Protein AF-A0A9X9PR03-F1 (afdb_monomer)

Mean predicted aligned error: 13.41 Å

pLDDT: mean 72.81, std 18.74, range [38.72, 96.25]

Structure (mmCIF, N/CA/C/O backbone):
data_AF-A0A9X9PR03-F1
#
_entry.id   AF-A0A9X9PR03-F1
#
loop_
_atom_site.group_PDB
_atom_site.id
_atom_site.type_symbol
_atom_site.label_atom_id
_atom_site.label_alt_id
_atom_site.label_comp_id
_atom_site.label_asym_id
_atom_site.label_entity_id
_atom_site.label_seq_id
_atom_site.pdbx_PDB_ins_code
_atom_site.Cartn_x
_atom_site.Cartn_y
_atom_site.Cartn_z
_atom_site.occupancy
_atom_site.B_iso_or_equiv
_atom_site.auth_seq_id
_atom_site.auth_comp_id
_atom_site.auth_asym_id
_atom_site.auth_atom_id
_atom_site.pdbx_PDB_model_num
ATOM 1 N N . MET A 1 1 ? -14.597 -17.405 -9.854 1.00 38.72 1 MET A N 1
ATOM 2 C CA . MET A 1 1 ? -13.762 -17.694 -8.667 1.00 38.72 1 MET A CA 1
ATOM 3 C C . MET A 1 1 ? -14.592 -18.514 -7.692 1.00 38.72 1 MET A C 1
ATOM 5 O O . MET A 1 1 ? -15.800 -18.302 -7.695 1.00 38.72 1 MET A O 1
ATOM 9 N N . PRO A 1 2 ? -14.005 -19.450 -6.928 1.00 41.53 2 PRO A N 1
ATOM 10 C CA . PRO A 1 2 ? -14.737 -20.191 -5.901 1.00 41.53 2 PRO A CA 1
ATOM 11 C C . PRO A 1 2 ? -15.288 -19.222 -4.849 1.00 41.53 2 PRO A C 1
ATOM 13 O O . PRO A 1 2 ? -14.582 -18.306 -4.432 1.00 41.53 2 PRO A O 1
ATOM 16 N N . THR A 1 3 ? -16.550 -19.395 -4.467 1.00 47.00 3 THR A N 1
ATOM 17 C CA . THR A 1 3 ? -17.221 -18.557 -3.466 1.00 47.00 3 THR A CA 1
ATOM 18 C C . THR A 1 3 ? -16.822 -19.022 -2.070 1.00 47.00 3 THR A C 1
ATOM 20 O O . THR A 1 3 ? -16.929 -20.206 -1.763 1.00 47.00 3 THR A O 1
ATOM 23 N N . GLU A 1 4 ? -16.359 -18.096 -1.232 1.00 53.97 4 GLU A N 1
ATOM 24 C CA . GLU A 1 4 ? -15.969 -18.370 0.154 1.00 53.97 4 GLU A CA 1
ATOM 25 C C . GLU A 1 4 ? -17.225 -18.637 1.002 1.00 53.97 4 GLU A C 1
ATOM 27 O O . GLU A 1 4 ? -18.061 -17.753 1.197 1.00 53.97 4 GLU A O 1
ATOM 32 N N . VAL A 1 5 ? -17.375 -19.878 1.471 1.00 50.84 5 VAL A N 1
ATOM 33 C CA . VAL A 1 5 ? -18.476 -20.337 2.332 1.00 50.84 5 VAL A CA 1
ATOM 34 C C . VAL A 1 5 ? -17.909 -20.626 3.725 1.00 50.84 5 VAL A C 1
ATOM 36 O O . VAL A 1 5 ? -16.860 -21.250 3.847 1.00 50.84 5 VAL A O 1
ATOM 39 N N . PHE A 1 6 ? -18.582 -20.161 4.779 1.00 47.62 6 PHE A N 1
ATOM 40 C CA . PHE A 1 6 ? -18.195 -20.428 6.170 1.00 47.62 6 PHE A CA 1
ATOM 41 C C . PHE A 1 6 ? -18.417 -21.895 6.572 1.00 47.62 6 PHE A C 1
ATOM 43 O O . PHE A 1 6 ? -19.460 -22.462 6.253 1.00 47.62 6 PHE A O 1
ATOM 50 N N . GLU A 1 7 ? -17.527 -22.461 7.398 1.00 53.81 7 GLU A N 1
ATOM 51 C CA . GLU A 1 7 ? -17.714 -23.800 7.994 1.00 53.81 7 GLU A CA 1
ATOM 52 C C . GLU A 1 7 ? -18.901 -23.881 8.974 1.00 53.81 7 GLU A C 1
ATOM 54 O O . GLU A 1 7 ? -19.504 -24.936 9.129 1.00 53.81 7 GLU A O 1
ATOM 59 N N . LEU A 1 8 ? -19.315 -22.756 9.573 1.00 46.66 8 LEU A N 1
ATOM 60 C CA . LEU A 1 8 ? -20.519 -22.664 10.419 1.00 46.66 8 LEU A CA 1
ATOM 61 C C . LEU A 1 8 ? -21.842 -22.822 9.643 1.00 46.66 8 LEU A C 1
ATOM 63 O O . LEU A 1 8 ? -22.898 -22.916 10.261 1.00 46.66 8 LEU A O 1
ATOM 67 N N . ASN A 1 9 ? -21.790 -22.858 8.307 1.00 45.75 9 ASN A N 1
ATOM 68 C CA . ASN A 1 9 ? -22.955 -22.997 7.428 1.00 45.75 9 ASN A CA 1
ATOM 69 C C . ASN A 1 9 ? -23.046 -24.376 6.757 1.00 45.75 9 ASN A C 1
ATOM 71 O O . ASN A 1 9 ? -23.831 -24.550 5.824 1.00 45.75 9 ASN A O 1
ATOM 75 N N . ILE A 1 10 ? -22.254 -25.354 7.206 1.00 47.78 10 ILE A N 1
ATOM 76 C CA . ILE A 1 10 ? -22.361 -26.738 6.746 1.00 47.78 10 ILE A CA 1
ATOM 77 C C . ILE A 1 10 ? -23.201 -27.496 7.773 1.00 47.78 10 ILE A C 1
ATOM 79 O O . ILE A 1 10 ? -22.692 -28.072 8.729 1.00 47.78 10 ILE A O 1
ATOM 83 N N . THR A 1 11 ? -24.517 -27.459 7.597 1.00 53.06 11 THR A N 1
ATOM 84 C CA . THR A 1 11 ? -25.416 -28.442 8.216 1.00 53.06 11 THR A CA 1
ATOM 85 C C . THR A 1 11 ? -25.788 -29.475 7.155 1.00 53.06 11 THR A C 1
ATOM 87 O O . THR A 1 11 ? -25.777 -29.169 5.962 1.00 53.06 11 THR A O 1
ATOM 90 N N . GLU A 1 12 ? -26.113 -30.699 7.575 1.00 55.41 12 GLU A N 1
ATOM 91 C CA . GLU A 1 12 ? -26.351 -31.876 6.716 1.00 55.41 12 GLU A CA 1
ATOM 92 C C . GLU A 1 12 ? -27.398 -31.651 5.593 1.00 55.41 12 GLU A C 1
ATOM 94 O O . GLU A 1 12 ? -27.439 -32.394 4.618 1.00 55.41 12 GLU A O 1
ATOM 99 N N . SER A 1 13 ? -28.209 -30.590 5.688 1.00 49.59 13 SER A N 1
ATOM 100 C CA . SER A 1 13 ? -29.300 -30.234 4.773 1.00 49.59 13 SER A CA 1
ATOM 101 C C . SER A 1 13 ? -29.006 -29.112 3.752 1.00 49.59 13 SER A C 1
ATOM 103 O O . SER A 1 13 ? -29.896 -28.779 2.969 1.00 49.59 13 SER A O 1
ATOM 105 N N . GLY A 1 14 ? -27.786 -28.556 3.691 1.00 55.81 14 GLY A N 1
ATOM 106 C CA . GLY A 1 14 ? -27.355 -27.610 2.640 1.00 55.81 14 GLY A CA 1
ATOM 107 C C . GLY A 1 14 ? -27.049 -26.171 3.097 1.00 55.81 14 GLY A C 1
ATOM 108 O O . GLY A 1 14 ? -27.268 -25.799 4.247 1.00 55.81 14 GLY A O 1
ATOM 109 N N . VAL A 1 15 ? -26.504 -25.356 2.175 1.00 47.81 15 VAL A N 1
ATOM 110 C CA . VAL A 1 15 ? -26.034 -23.976 2.433 1.00 47.81 15 VAL A CA 1
ATOM 111 C C . VAL A 1 15 ? -27.225 -23.029 2.575 1.00 47.81 15 VAL A C 1
ATOM 113 O O . VAL A 1 15 ? -27.834 -22.620 1.587 1.00 47.81 15 VAL A O 1
ATOM 116 N N . ASN A 1 16 ? -27.550 -22.655 3.809 1.00 48.91 16 ASN A N 1
ATOM 117 C CA . ASN A 1 16 ? -28.621 -21.705 4.078 1.00 48.91 16 ASN A CA 1
ATOM 118 C C . ASN A 1 16 ? -28.150 -20.276 3.738 1.00 48.91 16 ASN A C 1
ATOM 120 O O . ASN A 1 16 ? -27.169 -19.778 4.295 1.00 48.91 16 ASN A O 1
ATOM 124 N N . GLY A 1 17 ? -28.828 -19.609 2.801 1.00 42.34 17 GLY A N 1
ATOM 125 C CA . GLY A 1 17 ? -28.565 -18.210 2.462 1.00 42.34 17 GLY A CA 1
ATOM 126 C C . GLY A 1 17 ? -29.054 -17.297 3.584 1.00 42.34 17 GLY A C 1
ATOM 127 O O . GLY A 1 17 ? -30.249 -17.052 3.704 1.00 42.34 17 GLY A O 1
ATOM 128 N N . TYR A 1 18 ? -28.146 -16.807 4.427 1.00 45.28 18 TYR A N 1
ATOM 129 C CA . TYR A 1 18 ? -28.513 -15.953 5.558 1.00 45.28 18 TYR A CA 1
ATOM 130 C C . TYR A 1 18 ? -28.931 -14.544 5.084 1.00 45.28 18 TYR A C 1
ATOM 132 O O . TYR A 1 18 ? -28.122 -13.859 4.447 1.00 45.28 18 TYR A O 1
ATOM 140 N N . PRO A 1 19 ? -30.132 -14.038 5.425 1.00 48.31 19 PRO A N 1
ATOM 141 C CA . PRO A 1 19 ? -30.477 -12.641 5.205 1.00 48.31 19 PRO A CA 1
ATOM 142 C C . PRO A 1 19 ? -29.832 -11.798 6.318 1.00 48.31 19 PRO A C 1
ATOM 144 O O . PRO A 1 19 ? -30.347 -11.715 7.427 1.00 48.31 19 PRO A O 1
ATOM 147 N N . GLY A 1 20 ? -28.674 -11.184 6.039 1.00 47.47 20 GLY A N 1
ATOM 148 C CA . GLY A 1 20 ? -28.119 -10.112 6.889 1.00 47.47 20 GLY A CA 1
ATOM 149 C C . GLY A 1 20 ? -26.782 -10.359 7.603 1.00 47.47 20 GLY A C 1
ATOM 150 O O . GLY A 1 20 ? -26.491 -9.667 8.576 1.00 47.47 20 GLY A O 1
ATOM 151 N N . ALA A 1 21 ? -25.931 -11.283 7.145 1.00 49.75 21 ALA A N 1
ATOM 152 C CA . ALA A 1 21 ? -24.605 -11.492 7.741 1.00 49.75 21 ALA A CA 1
ATOM 153 C C . ALA A 1 21 ? -23.609 -10.386 7.327 1.00 49.75 21 ALA A C 1
ATOM 155 O O . ALA A 1 21 ? -22.802 -10.547 6.410 1.00 49.75 21 ALA A O 1
ATOM 156 N N . LYS A 1 22 ? -23.655 -9.230 7.997 1.00 55.81 22 LYS A N 1
ATOM 157 C CA . LYS A 1 22 ? -22.577 -8.236 7.909 1.00 55.81 22 LYS A CA 1
ATOM 158 C C .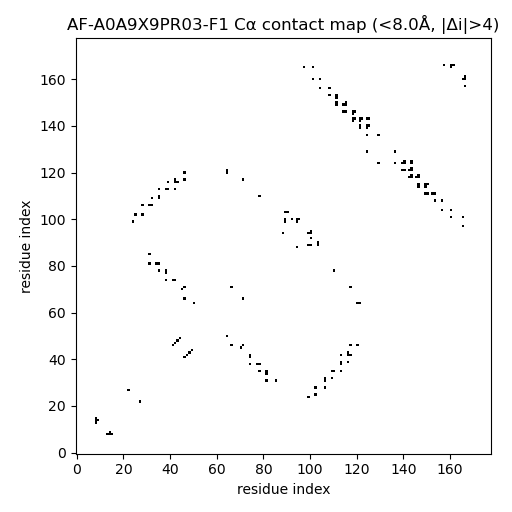 LYS A 1 22 ? -21.356 -8.816 8.634 1.00 55.81 22 LYS A C 1
ATOM 160 O O . LYS A 1 22 ? -21.394 -9.004 9.845 1.00 55.81 22 LYS A O 1
ATOM 165 N N . TRP A 1 23 ? -20.297 -9.129 7.888 1.00 61.31 23 TRP A N 1
ATOM 166 C CA . TRP A 1 23 ? -19.016 -9.606 8.425 1.00 61.31 23 TRP A CA 1
ATOM 167 C C . TRP A 1 23 ? -18.543 -8.709 9.578 1.00 61.31 23 TRP A C 1
ATOM 169 O O . TRP A 1 23 ? -18.700 -7.487 9.506 1.00 61.31 23 TRP A O 1
ATOM 179 N N . SER A 1 24 ? -17.934 -9.276 10.625 1.00 73.75 24 SER A N 1
ATOM 180 C CA . SER A 1 24 ? -17.366 -8.450 11.698 1.00 73.75 24 SER A CA 1
ATOM 181 C C . SER A 1 24 ? -16.302 -7.502 11.126 1.00 73.75 24 SER A C 1
ATOM 183 O O . SER A 1 24 ? -15.572 -7.860 10.199 1.00 73.75 24 SER A O 1
ATOM 185 N N . ALA A 1 25 ? -16.218 -6.274 11.649 1.00 73.12 25 ALA A N 1
ATOM 186 C CA . ALA A 1 25 ? -15.270 -5.267 11.158 1.00 73.12 25 ALA A CA 1
ATOM 187 C C . ALA A 1 25 ? -13.816 -5.769 11.215 1.00 73.12 25 ALA A C 1
ATOM 189 O O . ALA A 1 25 ? -13.040 -5.544 10.288 1.00 73.12 25 ALA A O 1
ATOM 190 N N . LEU A 1 26 ? -13.487 -6.539 12.258 1.00 77.38 26 LEU A N 1
ATOM 191 C CA . LEU A 1 26 ? -12.188 -7.185 12.415 1.00 77.38 26 LEU A CA 1
ATOM 192 C C . LEU A 1 26 ? -11.891 -8.161 11.271 1.00 77.38 26 LEU A C 1
ATOM 194 O O . LEU A 1 26 ? -10.824 -8.085 10.675 1.00 77.38 26 LEU A O 1
ATOM 198 N N . LEU A 1 27 ? -12.837 -9.037 10.920 1.00 82.12 27 LEU A N 1
ATOM 199 C CA . LEU A 1 27 ? -12.643 -10.022 9.856 1.00 82.12 27 LEU A CA 1
ATOM 200 C C . LEU A 1 27 ? -12.521 -9.352 8.479 1.00 82.12 27 LEU A C 1
ATOM 202 O O . LEU A 1 27 ? -11.680 -9.739 7.669 1.00 82.12 27 LEU A O 1
ATOM 206 N N . GLN A 1 28 ? -13.298 -8.292 8.236 1.00 83.38 28 GLN A N 1
ATOM 207 C CA . GLN A 1 28 ? -13.155 -7.476 7.026 1.00 83.38 28 GLN A CA 1
ATOM 208 C C . GLN A 1 28 ? -11.765 -6.831 6.942 1.00 83.38 28 GLN A C 1
ATOM 210 O O . GLN A 1 28 ? -11.136 -6.865 5.882 1.00 83.38 28 GLN A O 1
ATOM 215 N N . ALA A 1 29 ? -11.261 -6.293 8.055 1.00 84.69 29 ALA A N 1
ATOM 216 C CA . ALA A 1 29 ? -9.929 -5.708 8.121 1.00 84.69 29 ALA A CA 1
ATOM 217 C C . ALA A 1 29 ? -8.819 -6.753 7.947 1.00 84.69 29 ALA A C 1
ATOM 219 O O . ALA A 1 29 ? -7.866 -6.505 7.211 1.00 84.69 29 ALA A O 1
ATOM 220 N N . SER A 1 30 ? -8.951 -7.937 8.547 1.00 87.62 30 SER A N 1
ATOM 221 C CA . SER A 1 30 ? -8.006 -9.045 8.368 1.00 87.62 30 SER A CA 1
ATOM 222 C C . SER A 1 30 ? -7.945 -9.511 6.915 1.00 87.62 30 SER A C 1
ATOM 224 O O . SER A 1 30 ? -6.853 -9.672 6.369 1.00 87.62 30 SER A O 1
ATOM 226 N N . ASN A 1 31 ? -9.094 -9.651 6.252 1.00 90.00 31 ASN A N 1
ATOM 227 C CA . ASN A 1 31 ? -9.149 -10.024 4.837 1.00 90.00 31 ASN A CA 1
ATOM 228 C C . ASN A 1 31 ? -8.546 -8.931 3.946 1.00 90.00 31 ASN A C 1
ATOM 230 O O . ASN A 1 31 ? -7.787 -9.223 3.020 1.00 90.00 31 ASN A O 1
ATOM 234 N N . ALA A 1 32 ? -8.840 -7.662 4.240 1.00 90.94 32 ALA A N 1
ATOM 235 C CA . ALA A 1 32 ? -8.228 -6.532 3.551 1.00 90.94 32 ALA A CA 1
ATOM 236 C C . ALA A 1 32 ? -6.700 -6.526 3.719 1.00 90.94 32 ALA A C 1
ATOM 238 O O . ALA A 1 32 ? -5.977 -6.382 2.731 1.00 90.94 32 ALA A O 1
ATOM 239 N N . HIS A 1 33 ? -6.212 -6.742 4.939 1.00 92.88 33 HIS A N 1
ATOM 240 C CA . HIS A 1 33 ? -4.789 -6.848 5.238 1.00 92.88 33 HIS A CA 1
ATOM 241 C C . HIS A 1 33 ? -4.134 -8.010 4.483 1.00 92.88 33 HIS A C 1
ATOM 243 O O . HIS A 1 33 ? -3.118 -7.806 3.825 1.00 92.88 33 HIS A O 1
ATOM 249 N N . MET A 1 34 ? -4.74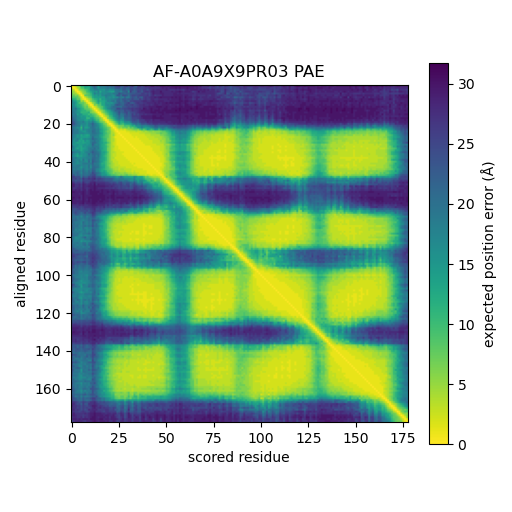3 -9.200 4.495 1.00 94.12 34 MET A N 1
ATOM 250 C CA . MET A 1 34 ? -4.246 -10.369 3.760 1.00 94.12 34 MET A CA 1
ATOM 251 C C . MET A 1 34 ? -4.080 -10.067 2.265 1.00 94.12 34 MET A C 1
ATOM 253 O O . MET A 1 34 ? -3.046 -10.375 1.675 1.00 94.12 34 MET A O 1
ATOM 257 N N . ARG A 1 35 ? -5.058 -9.390 1.650 1.00 94.19 35 ARG A N 1
ATOM 258 C CA . ARG A 1 35 ? -4.960 -8.970 0.243 1.00 94.19 35 ARG A CA 1
ATOM 259 C C . ARG A 1 35 ? -3.787 -8.011 0.003 1.00 94.19 35 ARG A C 1
ATOM 261 O O . ARG A 1 35 ? -3.115 -8.151 -1.013 1.00 94.19 35 ARG A O 1
ATOM 268 N N . LEU A 1 36 ? -3.495 -7.089 0.928 1.00 95.25 36 LEU A N 1
ATOM 269 C CA . LEU A 1 36 ? -2.282 -6.259 0.844 1.00 95.25 36 LEU A CA 1
ATOM 270 C C . LEU A 1 36 ? -1.006 -7.077 0.987 1.00 95.25 36 LEU A C 1
ATOM 272 O O . LEU A 1 36 ? -0.048 -6.816 0.265 1.00 95.25 36 LEU A O 1
ATOM 276 N N . THR A 1 37 ? -0.982 -8.063 1.884 1.00 95.50 37 THR A N 1
ATOM 277 C CA . THR A 1 37 ? 0.170 -8.956 2.047 1.00 95.50 37 THR A CA 1
ATOM 278 C C . THR A 1 37 ? 0.479 -9.706 0.750 1.00 95.50 37 THR A C 1
ATOM 280 O O . THR A 1 37 ? 1.643 -9.805 0.373 1.00 95.50 37 THR A O 1
ATOM 283 N N . LEU A 1 38 ? -0.541 -10.148 0.009 1.00 96.25 38 LEU A N 1
ATOM 284 C CA . LEU A 1 38 ? -0.354 -10.775 -1.307 1.00 96.25 38 LEU A CA 1
ATOM 285 C C . LEU A 1 38 ? 0.207 -9.798 -2.354 1.00 96.25 38 LEU A C 1
ATOM 287 O O . LEU A 1 38 ? 1.057 -10.170 -3.162 1.00 96.25 38 LEU A O 1
ATOM 291 N N . ILE A 1 39 ? -0.225 -8.534 -2.331 1.00 96.00 39 ILE A N 1
ATOM 292 C CA . ILE A 1 39 ? 0.352 -7.496 -3.201 1.00 96.00 39 ILE A CA 1
ATOM 293 C C . ILE A 1 39 ? 1.812 -7.225 -2.805 1.00 96.00 39 ILE A C 1
ATOM 295 O O . ILE A 1 39 ? 2.668 -7.092 -3.676 1.00 96.00 39 ILE A O 1
ATOM 299 N N . LEU A 1 40 ? 2.127 -7.190 -1.508 1.00 95.50 40 LEU A N 1
ATOM 300 C CA . LEU A 1 40 ? 3.498 -7.031 -1.020 1.00 95.50 40 LEU A CA 1
ATOM 301 C C . LEU A 1 40 ? 4.402 -8.189 -1.459 1.00 95.50 40 LEU A C 1
ATOM 303 O O . LEU A 1 40 ? 5.530 -7.943 -1.883 1.00 95.50 40 LEU A O 1
ATOM 307 N N . ASP A 1 41 ? 3.915 -9.429 -1.412 1.00 94.44 41 ASP A N 1
ATOM 308 C CA . ASP A 1 41 ? 4.648 -10.589 -1.931 1.00 94.44 41 ASP A CA 1
ATOM 309 C C . ASP A 1 41 ? 4.995 -10.407 -3.417 1.00 94.44 41 ASP A C 1
ATOM 311 O O . ASP A 1 41 ? 6.149 -10.568 -3.821 1.00 94.44 41 ASP A O 1
ATOM 315 N N . LYS A 1 42 ? 4.034 -9.927 -4.219 1.00 93.00 42 LYS A N 1
ATOM 316 C CA . LYS A 1 42 ? 4.257 -9.572 -5.629 1.00 93.00 42 LYS A CA 1
ATOM 317 C C . LYS A 1 42 ? 5.336 -8.494 -5.785 1.00 93.00 42 LYS A C 1
ATOM 319 O O . LYS A 1 42 ? 6.215 -8.635 -6.636 1.00 93.00 42 LYS A O 1
ATOM 324 N N . VAL A 1 43 ? 5.327 -7.453 -4.948 1.00 92.12 43 VAL A N 1
ATOM 325 C CA . VAL A 1 43 ? 6.391 -6.430 -4.930 1.00 92.12 43 VAL A CA 1
ATOM 326 C C . VAL A 1 43 ? 7.748 -7.073 -4.652 1.00 92.12 43 VAL A C 1
ATOM 328 O O . VAL A 1 43 ? 8.688 -6.879 -5.419 1.00 92.12 43 VAL A O 1
ATOM 331 N N . ILE A 1 44 ? 7.868 -7.870 -3.593 1.00 90.44 44 ILE A N 1
ATOM 332 C CA . ILE A 1 44 ? 9.135 -8.513 -3.217 1.00 90.44 44 ILE A CA 1
ATOM 333 C C . ILE A 1 44 ? 9.634 -9.414 -4.353 1.00 90.44 44 ILE A C 1
ATOM 335 O O . ILE A 1 44 ? 10.798 -9.329 -4.757 1.00 90.44 44 ILE A O 1
ATOM 339 N N . LYS A 1 45 ? 8.748 -10.229 -4.924 1.00 88.44 45 LYS A N 1
ATOM 340 C CA . LYS A 1 45 ? 9.089 -11.162 -5.993 1.00 88.44 45 LYS A CA 1
ATOM 341 C C . LYS A 1 45 ? 9.5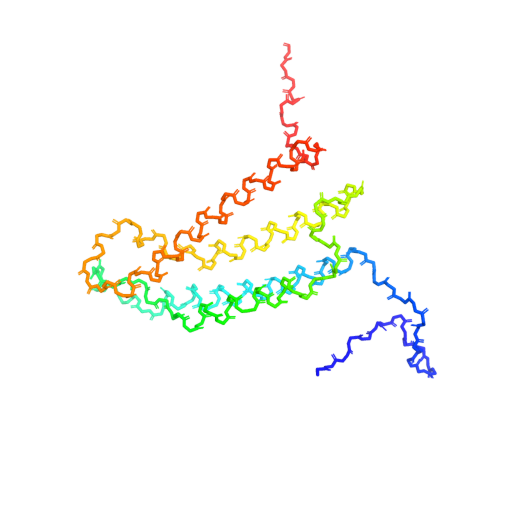48 -10.453 -7.263 1.00 88.44 45 LYS A C 1
ATOM 343 O O . LYS A 1 45 ? 10.591 -10.805 -7.797 1.00 88.44 45 LYS A O 1
ATOM 348 N N . TYR A 1 46 ? 8.816 -9.461 -7.758 1.00 85.75 46 TYR A N 1
ATOM 349 C CA . TYR A 1 46 ? 9.122 -8.898 -9.077 1.00 85.75 46 TYR A CA 1
ATOM 350 C C . TYR A 1 46 ? 10.014 -7.659 -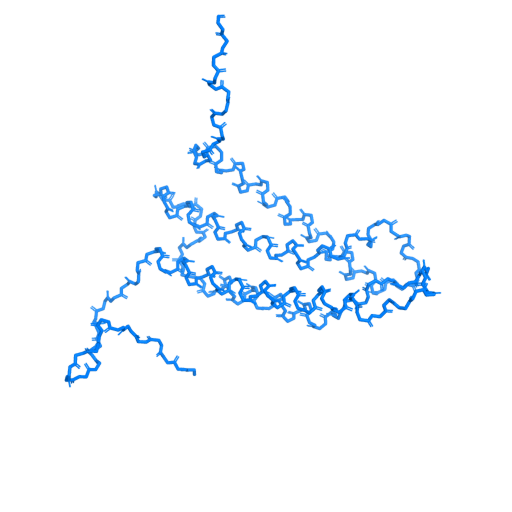9.035 1.00 85.75 46 TYR A C 1
ATOM 352 O O . TYR A 1 46 ? 10.841 -7.474 -9.924 1.00 85.75 46 TYR A O 1
ATOM 360 N N . ILE A 1 47 ? 9.900 -6.834 -7.996 1.00 84.81 47 ILE A N 1
ATOM 361 C CA . ILE A 1 47 ? 10.703 -5.614 -7.867 1.00 84.81 47 ILE A CA 1
ATOM 362 C C . ILE A 1 47 ? 12.058 -5.917 -7.223 1.00 84.81 47 ILE A C 1
ATOM 364 O O . ILE A 1 47 ? 13.063 -5.339 -7.627 1.00 84.81 47 ILE A O 1
ATOM 368 N N . TYR A 1 48 ? 12.124 -6.843 -6.258 1.00 81.25 48 TYR A N 1
ATOM 369 C CA . TYR A 1 48 ? 13.366 -7.127 -5.528 1.00 81.25 48 TYR A CA 1
ATOM 370 C C . TYR A 1 48 ? 14.093 -8.404 -5.958 1.00 81.25 48 TYR A C 1
ATOM 372 O O . TYR A 1 48 ? 15.321 -8.430 -5.852 1.00 81.25 48 TYR A O 1
ATOM 380 N N . ALA A 1 49 ? 13.412 -9.441 -6.462 1.00 69.50 49 ALA A N 1
ATOM 381 C CA . ALA A 1 49 ? 14.121 -10.627 -6.962 1.00 69.50 49 ALA A CA 1
ATOM 382 C C . ALA A 1 49 ? 14.789 -10.374 -8.324 1.00 69.50 49 ALA A C 1
ATOM 384 O O . ALA A 1 49 ? 15.906 -10.840 -8.543 1.00 69.50 49 ALA A O 1
ATOM 385 N N . ASN A 1 50 ? 14.182 -9.559 -9.198 1.00 57.53 50 ASN A N 1
ATOM 386 C CA . ASN A 1 50 ? 14.783 -9.198 -10.489 1.00 57.53 50 ASN A CA 1
ATOM 387 C C . ASN A 1 50 ? 16.091 -8.394 -10.327 1.00 57.53 50 ASN A C 1
ATOM 389 O O . ASN A 1 50 ? 17.006 -8.511 -11.134 1.00 57.53 50 ASN A O 1
ATOM 393 N N . ASN A 1 51 ? 16.242 -7.674 -9.210 1.00 53.28 51 ASN A N 1
ATOM 394 C CA . ASN A 1 51 ? 17.474 -6.958 -8.863 1.00 53.28 51 ASN A CA 1
ATOM 395 C C . ASN A 1 51 ? 18.652 -7.882 -8.492 1.00 53.28 51 ASN A C 1
ATOM 397 O O . ASN A 1 51 ? 19.755 -7.387 -8.258 1.00 53.28 51 ASN A O 1
ATOM 401 N N . ARG A 1 52 ? 18.439 -9.202 -8.386 1.00 50.38 52 ARG A N 1
ATOM 402 C CA . ARG A 1 52 ? 19.469 -10.167 -7.963 1.00 50.38 52 ARG A CA 1
ATOM 403 C C . ARG A 1 52 ? 20.014 -11.040 -9.094 1.00 50.38 52 ARG A C 1
ATOM 405 O O . ARG A 1 52 ? 21.101 -11.581 -8.934 1.00 50.38 52 ARG A O 1
ATOM 412 N N . VAL A 1 53 ? 19.311 -11.168 -10.221 1.00 46.84 53 VAL A N 1
ATOM 413 C CA . VAL A 1 53 ? 19.623 -12.186 -11.250 1.00 46.84 53 VAL A CA 1
ATOM 414 C C . VAL A 1 53 ? 20.721 -11.752 -12.246 1.00 46.84 53 VAL A C 1
ATOM 416 O O . VAL A 1 53 ? 21.212 -12.580 -13.000 1.00 46.84 53 VAL A O 1
ATOM 419 N N . GLY A 1 54 ? 21.191 -10.499 -12.217 1.00 46.00 54 GLY A N 1
ATOM 420 C CA . GLY A 1 54 ? 22.150 -9.977 -13.211 1.00 46.00 54 GLY A CA 1
ATOM 421 C C . GLY A 1 54 ? 23.494 -9.451 -12.694 1.00 46.00 54 GLY A C 1
ATOM 422 O O . GLY A 1 54 ? 24.268 -8.936 -13.493 1.00 46.00 54 GLY A O 1
ATOM 423 N N . ARG A 1 55 ? 23.813 -9.537 -11.394 1.00 46.31 55 ARG A N 1
ATOM 424 C CA . ARG A 1 55 ? 25.121 -9.068 -10.890 1.00 46.31 55 ARG A CA 1
ATOM 425 C C . ARG A 1 55 ? 26.180 -10.157 -11.037 1.00 46.31 55 ARG A C 1
ATOM 427 O O . ARG A 1 55 ? 26.515 -10.846 -10.076 1.00 46.31 55 ARG A O 1
ATOM 434 N N . SER A 1 56 ? 26.714 -10.295 -12.248 1.00 39.53 56 SER A N 1
ATOM 435 C CA . SER A 1 56 ? 28.060 -10.847 -12.404 1.00 39.53 56 SER A CA 1
ATOM 436 C C . SER A 1 56 ? 29.064 -9.885 -11.751 1.00 39.53 56 SER A C 1
ATOM 438 O O . SER A 1 56 ? 28.890 -8.668 -11.781 1.00 39.53 56 SER A O 1
ATOM 440 N N . VAL A 1 57 ? 30.095 -10.432 -11.110 1.00 44.72 57 VAL A N 1
ATOM 441 C CA . VAL A 1 57 ? 31.058 -9.724 -10.243 1.00 44.72 57 VAL A CA 1
ATOM 442 C C . VAL A 1 57 ? 31.942 -8.703 -10.997 1.00 44.72 57 VAL A C 1
ATOM 444 O O . VAL A 1 57 ? 32.725 -8.004 -10.366 1.00 44.72 57 VAL A O 1
ATOM 447 N N . ASN A 1 58 ? 31.787 -8.540 -12.317 1.00 39.78 58 ASN A N 1
ATOM 448 C CA . ASN A 1 58 ? 32.698 -7.741 -13.148 1.00 39.78 58 ASN A CA 1
ATOM 449 C C . ASN A 1 58 ? 32.109 -6.457 -13.764 1.00 39.78 58 ASN A C 1
ATOM 451 O O . ASN A 1 58 ? 32.833 -5.753 -14.459 1.00 39.78 58 ASN A O 1
ATOM 455 N N . GLU A 1 59 ? 30.855 -6.093 -13.488 1.00 43.72 59 GLU A N 1
ATOM 456 C CA . GLU A 1 59 ? 30.250 -4.843 -13.991 1.00 43.72 59 GLU A CA 1
ATOM 457 C C . GLU A 1 59 ? 29.735 -3.986 -12.827 1.00 43.72 59 GLU A C 1
ATOM 459 O O . GLU A 1 59 ? 28.542 -3.774 -12.625 1.00 43.72 59 GLU A O 1
ATOM 464 N N . ALA A 1 60 ? 30.667 -3.522 -11.994 1.00 41.12 60 ALA A N 1
ATOM 465 C CA . ALA A 1 60 ? 30.388 -2.665 -10.840 1.00 41.12 60 ALA A CA 1
ATOM 466 C C . ALA A 1 60 ? 30.308 -1.164 -11.187 1.00 41.12 60 ALA A C 1
ATOM 468 O O . ALA A 1 60 ? 30.441 -0.319 -10.303 1.00 41.12 60 ALA A O 1
ATOM 469 N N . SER A 1 61 ? 30.070 -0.807 -12.447 1.00 44.09 61 SER A N 1
ATOM 470 C CA . SER A 1 61 ? 29.874 0.586 -12.840 1.00 44.09 61 SER A CA 1
ATOM 471 C C . SER A 1 61 ? 28.837 0.697 -13.953 1.00 44.09 61 SER A C 1
ATOM 473 O O . SER A 1 61 ? 29.092 0.274 -15.074 1.00 44.09 61 SER A O 1
ATOM 475 N N . ASP A 1 62 ? 27.716 1.339 -13.620 1.00 43.88 62 ASP A N 1
ATOM 476 C CA . ASP A 1 62 ? 26.843 2.062 -14.556 1.00 43.88 62 ASP A CA 1
ATOM 477 C C . ASP A 1 62 ? 25.721 1.305 -15.293 1.00 43.88 62 ASP A C 1
ATOM 479 O O . ASP A 1 62 ? 25.458 1.524 -16.472 1.00 43.88 62 ASP A O 1
ATOM 483 N N . THR A 1 63 ? 24.956 0.464 -14.595 1.00 40.44 63 THR A N 1
ATOM 484 C CA . THR A 1 63 ? 23.632 0.049 -15.098 1.00 40.44 63 THR A CA 1
ATOM 485 C C . THR A 1 63 ? 22.561 0.273 -14.040 1.00 40.44 63 THR A C 1
ATOM 487 O O . THR A 1 63 ? 22.333 -0.543 -13.147 1.00 40.44 63 THR A O 1
ATOM 490 N N . GLY A 1 64 ? 21.915 1.439 -14.133 1.00 50.53 64 GLY A N 1
ATOM 491 C CA . GLY A 1 64 ? 20.773 1.816 -13.308 1.00 50.53 64 GLY A CA 1
ATOM 492 C C . GLY A 1 64 ? 19.694 0.734 -13.309 1.00 50.53 64 GLY A C 1
ATOM 493 O O . GLY A 1 64 ? 19.441 0.092 -14.324 1.00 50.53 64 GLY A O 1
ATOM 494 N N . HIS A 1 65 ? 19.069 0.532 -12.151 1.00 55.31 65 HIS A N 1
ATOM 495 C CA . HIS A 1 65 ? 18.021 -0.456 -11.908 1.00 55.31 65 HIS A CA 1
ATOM 496 C C . HIS A 1 65 ? 16.923 -0.434 -12.987 1.00 55.31 65 HIS A C 1
ATOM 498 O O . HIS A 1 65 ? 15.981 0.351 -12.913 1.00 55.31 65 HIS A O 1
ATOM 504 N N . ILE A 1 66 ? 16.997 -1.323 -13.981 1.00 61.34 66 ILE A N 1
ATOM 505 C CA . ILE A 1 66 ? 15.950 -1.443 -15.003 1.00 61.34 66 ILE A CA 1
ATOM 506 C C . ILE A 1 66 ? 14.766 -2.187 -14.377 1.00 61.34 66 ILE A C 1
ATOM 508 O O . ILE A 1 66 ? 14.605 -3.397 -14.521 1.00 61.34 66 ILE A O 1
ATOM 512 N N . VAL A 1 67 ? 13.951 -1.457 -13.617 1.00 67.62 67 VAL A N 1
ATOM 513 C CA . VAL A 1 67 ? 12.658 -1.943 -13.140 1.00 67.62 67 VAL A CA 1
ATOM 514 C C . VAL A 1 67 ? 11.699 -1.942 -14.324 1.00 67.62 67 VAL A C 1
ATOM 516 O O . VAL A 1 67 ? 11.531 -0.921 -14.994 1.00 67.62 67 VAL A O 1
ATOM 519 N N . ASP A 1 68 ? 11.049 -3.075 -14.578 1.00 77.75 68 ASP A N 1
ATOM 520 C CA . ASP A 1 68 ? 10.023 -3.151 -15.610 1.00 77.75 68 ASP A CA 1
ATOM 521 C C . ASP A 1 68 ? 8.820 -2.274 -15.220 1.00 77.75 68 ASP A C 1
ATOM 523 O O . ASP A 1 68 ? 8.048 -2.576 -14.304 1.00 77.75 68 ASP A O 1
ATOM 527 N N . HIS A 1 69 ? 8.659 -1.157 -15.933 1.00 80.19 69 HIS A N 1
ATOM 528 C CA . HIS A 1 69 ? 7.555 -0.225 -15.726 1.00 80.19 69 HIS A CA 1
ATOM 529 C C . HIS A 1 69 ? 6.179 -0.839 -16.036 1.00 80.19 69 HIS A C 1
ATOM 531 O O . HIS A 1 69 ? 5.170 -0.297 -15.576 1.00 80.19 69 HIS A O 1
ATOM 537 N N . ALA A 1 70 ? 6.105 -1.930 -16.808 1.00 85.00 70 ALA A N 1
ATOM 538 C CA . ALA A 1 70 ? 4.856 -2.653 -17.033 1.00 85.00 70 ALA A CA 1
ATOM 539 C C . ALA A 1 70 ? 4.405 -3.366 -15.751 1.00 85.00 70 ALA A C 1
ATOM 541 O O . ALA A 1 70 ? 3.263 -3.188 -15.327 1.00 85.00 70 ALA A O 1
ATOM 542 N N . ILE A 1 71 ? 5.327 -4.072 -15.088 1.00 86.69 71 ILE A N 1
ATOM 543 C CA . ILE A 1 71 ? 5.073 -4.733 -13.800 1.00 86.69 71 ILE A CA 1
ATOM 544 C C . ILE A 1 71 ? 4.750 -3.697 -12.718 1.00 86.69 71 ILE A C 1
ATOM 546 O O . ILE A 1 71 ? 3.812 -3.883 -11.944 1.00 86.69 71 ILE A O 1
ATOM 550 N N . LEU A 1 72 ? 5.481 -2.576 -12.687 1.00 89.00 72 LEU A N 1
ATOM 551 C CA . LEU A 1 72 ? 5.197 -1.467 -11.771 1.00 89.00 72 LEU A CA 1
ATOM 552 C C . LEU A 1 72 ? 3.738 -1.003 -11.895 1.00 89.00 72 LEU A C 1
ATOM 554 O O . LEU A 1 72 ? 3.017 -0.961 -10.901 1.00 89.00 72 LEU A O 1
ATOM 558 N N . ARG A 1 73 ? 3.288 -0.723 -13.124 1.00 90.56 73 ARG A N 1
ATOM 559 C CA . ARG A 1 73 ? 1.912 -0.291 -13.402 1.00 90.56 73 ARG A CA 1
ATOM 560 C C . ARG A 1 73 ? 0.885 -1.351 -13.013 1.00 90.56 73 ARG A C 1
ATOM 562 O O . ARG A 1 73 ? -0.207 -1.020 -12.562 1.00 90.56 73 ARG A O 1
ATOM 569 N N . GLU A 1 74 ? 1.203 -2.623 -13.217 1.00 93.75 74 GLU A N 1
ATOM 570 C CA . GLU A 1 74 ? 0.326 -3.722 -12.821 1.00 93.75 74 GLU A CA 1
ATOM 571 C C . GLU A 1 74 ? 0.103 -3.740 -11.304 1.00 93.75 74 GLU A C 1
ATOM 573 O O . GLU A 1 74 ? -1.039 -3.804 -10.852 1.00 93.75 74 GLU A O 1
ATOM 578 N N . ILE A 1 75 ? 1.177 -3.600 -10.523 1.00 94.38 75 ILE A N 1
ATOM 579 C CA . ILE A 1 75 ? 1.100 -3.537 -9.059 1.00 94.38 75 ILE A CA 1
ATOM 580 C C . ILE A 1 75 ? 0.345 -2.278 -8.602 1.00 94.38 75 ILE A C 1
ATOM 582 O O . ILE A 1 75 ? -0.473 -2.356 -7.686 1.00 94.38 75 ILE A O 1
ATOM 586 N N . GLU A 1 76 ? 0.564 -1.126 -9.243 1.00 94.38 76 GLU A N 1
ATOM 587 C CA . GLU A 1 76 ? -0.191 0.103 -8.948 1.00 94.38 76 GLU A CA 1
ATOM 588 C C . GLU A 1 76 ? -1.696 -0.072 -9.190 1.00 94.38 76 GLU A C 1
ATOM 590 O O . GLU A 1 76 ? -2.513 0.352 -8.369 1.00 94.38 76 GLU A O 1
ATOM 595 N N . ASN A 1 77 ? -2.073 -0.759 -10.271 1.00 95.44 77 ASN A N 1
ATOM 596 C CA . ASN A 1 77 ? -3.469 -1.093 -10.540 1.00 95.44 77 ASN A CA 1
ATOM 597 C C . ASN A 1 77 ? -4.045 -2.034 -9.472 1.00 95.44 77 ASN A C 1
ATOM 599 O O . ASN A 1 77 ? -5.193 -1.858 -9.064 1.00 95.44 77 ASN A O 1
ATOM 603 N N . ASP A 1 78 ? -3.274 -3.014 -9.000 1.00 95.44 78 ASP A N 1
ATOM 604 C CA . ASP A 1 78 ? -3.705 -3.913 -7.924 1.00 95.44 78 ASP A CA 1
ATOM 605 C C . ASP A 1 78 ? -3.926 -3.153 -6.608 1.00 95.44 78 ASP A C 1
ATOM 607 O O . ASP A 1 78 ? -4.950 -3.348 -5.948 1.00 95.44 78 ASP A O 1
ATOM 611 N N . LEU A 1 79 ? -3.033 -2.217 -6.267 1.00 94.56 79 LEU A N 1
ATOM 612 C CA . LEU A 1 79 ? -3.201 -1.315 -5.122 1.00 94.56 79 LEU A CA 1
ATOM 613 C C . LEU A 1 79 ? -4.444 -0.427 -5.265 1.00 94.56 79 LEU A C 1
ATOM 615 O O . LEU A 1 79 ? -5.199 -0.250 -4.305 1.00 94.56 79 LEU A O 1
ATOM 619 N N . GLN A 1 80 ? -4.695 0.103 -6.463 1.00 93.56 80 GLN A N 1
ATOM 620 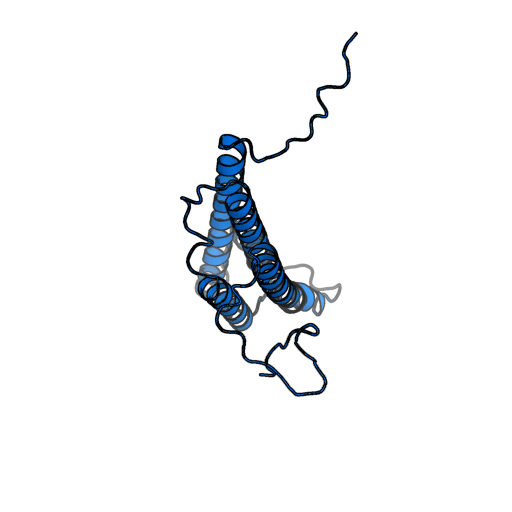C CA . GLN A 1 80 ? -5.878 0.916 -6.733 1.00 93.56 80 GLN A CA 1
ATOM 621 C C . GLN A 1 80 ? -7.169 0.102 -6.594 1.00 93.56 80 GLN A C 1
ATOM 623 O O . GLN A 1 80 ? -8.112 0.560 -5.944 1.00 93.56 80 GLN A O 1
ATOM 628 N N . ARG A 1 81 ? -7.211 -1.115 -7.149 1.00 94.38 81 ARG A N 1
ATOM 629 C CA . ARG A 1 81 ? -8.349 -2.036 -6.997 1.00 94.38 81 ARG A CA 1
ATOM 630 C C . ARG A 1 81 ? -8.572 -2.402 -5.540 1.00 94.38 81 ARG A C 1
ATOM 632 O O . ARG A 1 81 ? -9.714 -2.413 -5.090 1.00 94.38 81 ARG A O 1
ATOM 639 N N . TRP A 1 82 ? -7.498 -2.659 -4.794 1.00 94.00 82 TRP A N 1
ATOM 640 C CA . TRP A 1 82 ? -7.591 -2.924 -3.365 1.00 94.00 82 TRP A CA 1
ATOM 641 C C . TRP A 1 82 ? -8.246 -1.752 -2.629 1.00 94.00 82 TRP A C 1
ATOM 643 O O . TRP A 1 82 ? -9.210 -1.960 -1.895 1.00 94.00 82 TRP A O 1
ATOM 653 N N . ARG A 1 83 ? -7.800 -0.516 -2.894 1.00 89.44 83 ARG A N 1
ATOM 654 C CA . ARG A 1 83 ? -8.375 0.694 -2.285 1.00 89.44 83 ARG A CA 1
ATOM 655 C C . ARG A 1 83 ? -9.856 0.87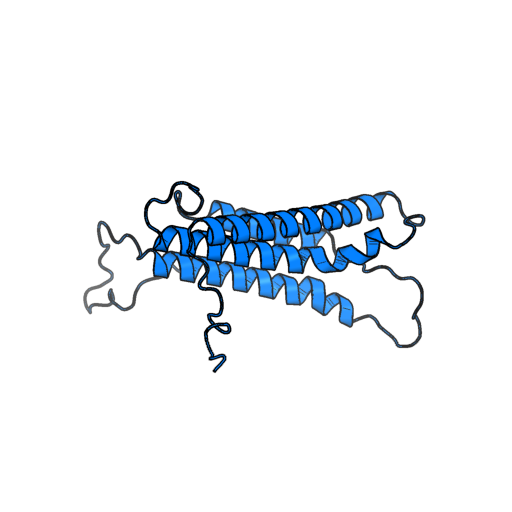2 -2.640 1.00 89.44 83 ARG A C 1
ATOM 657 O O . ARG A 1 83 ? -10.638 1.243 -1.772 1.00 89.44 83 ARG A O 1
ATOM 664 N N . GLN A 1 84 ? -10.239 0.615 -3.891 1.00 88.31 84 GLN A N 1
ATOM 665 C CA . GLN A 1 84 ? -11.631 0.712 -4.356 1.00 88.31 84 GLN A CA 1
ATOM 666 C C . GLN A 1 84 ? -12.530 -0.398 -3.794 1.00 88.31 84 GLN A C 1
ATOM 668 O O . GLN A 1 84 ? -13.725 -0.184 -3.616 1.00 88.31 84 GLN A O 1
ATOM 673 N N . GLY A 1 85 ? -11.966 -1.575 -3.516 1.00 83.81 85 GLY A N 1
ATOM 674 C CA . GLY A 1 85 ? -12.683 -2.728 -2.973 1.00 83.81 85 GLY A CA 1
ATOM 675 C C . GLY A 1 85 ? -12.911 -2.682 -1.462 1.00 83.81 85 GLY A C 1
ATOM 676 O O . GLY A 1 85 ? -13.488 -3.623 -0.915 1.00 83.81 85 GLY A O 1
ATOM 677 N N . LEU A 1 86 ? -12.450 -1.634 -0.774 1.00 81.50 86 LEU A N 1
ATOM 678 C CA . LEU A 1 86 ? -12.693 -1.475 0.653 1.00 81.50 86 LEU A CA 1
ATOM 679 C C . LEU A 1 86 ? -14.130 -0.994 0.920 1.00 81.50 86 LEU A C 1
ATOM 681 O O . LEU A 1 86 ? -14.595 -0.069 0.251 1.00 81.50 86 LEU A O 1
ATOM 685 N N . PRO A 1 87 ? -14.831 -1.584 1.909 1.00 68.81 87 PRO A N 1
ATOM 686 C CA . PRO A 1 87 ? -16.153 -1.141 2.333 1.00 68.81 87 PRO A CA 1
ATOM 687 C C . PRO A 1 87 ? -16.233 0.376 2.540 1.00 68.81 87 PRO A C 1
ATOM 689 O O . PRO A 1 87 ? -15.393 0.980 3.216 1.00 68.81 87 PRO A O 1
ATOM 692 N N . THR A 1 88 ? -17.270 0.994 1.971 1.00 57.19 88 THR A N 1
ATOM 693 C CA . THR A 1 88 ? -17.536 2.432 2.074 1.00 57.19 88 THR A CA 1
ATOM 694 C C . THR A 1 88 ? -17.709 2.804 3.549 1.00 57.19 88 THR A C 1
ATOM 696 O O . THR A 1 88 ? -18.690 2.429 4.183 1.00 57.19 88 THR A O 1
ATOM 699 N N . GLY A 1 89 ? -16.714 3.482 4.121 1.00 56.38 89 GLY A N 1
ATOM 700 C CA . GLY A 1 89 ? -16.659 3.799 5.553 1.00 56.38 89 GLY A CA 1
ATOM 701 C C . GLY A 1 89 ? -15.261 3.665 6.156 1.00 56.38 89 GLY A C 1
ATOM 702 O O . GLY A 1 89 ? -14.933 4.430 7.054 1.00 56.38 89 GLY A O 1
ATOM 703 N N . ILE A 1 90 ? -14.404 2.800 5.593 1.00 56.28 90 ILE A N 1
ATOM 704 C CA . ILE A 1 90 ? -13.028 2.561 6.083 1.00 56.28 90 ILE A CA 1
ATOM 705 C C . ILE A 1 90 ? -12.079 3.738 5.807 1.00 56.28 90 ILE A C 1
ATOM 707 O O . ILE A 1 90 ? -10.971 3.734 6.304 1.00 56.28 90 ILE A O 1
ATOM 711 N N . PHE A 1 91 ? -12.466 4.762 5.039 1.00 53.72 91 PHE A N 1
ATOM 712 C CA . PHE A 1 91 ? -11.660 5.987 4.874 1.00 53.72 91 PHE A CA 1
ATOM 713 C C . PHE A 1 91 ? -12.391 7.266 5.276 1.00 53.72 91 PHE A C 1
ATOM 715 O O . PHE A 1 91 ? -11.893 8.368 5.044 1.00 53.72 91 PHE A O 1
ATOM 722 N N . SER A 1 92 ? -13.570 7.151 5.890 1.00 54.78 92 SER A N 1
ATOM 723 C CA . SER A 1 92 ? -14.217 8.329 6.452 1.00 54.78 92 SER A CA 1
ATOM 724 C C . SER A 1 92 ? -13.382 8.759 7.655 1.00 54.78 92 SER A C 1
ATOM 726 O O . SER A 1 92 ? -13.440 8.128 8.703 1.00 54.78 92 SER A O 1
ATOM 728 N N . GLY A 1 93 ? -12.589 9.832 7.539 1.00 55.84 93 GLY A N 1
ATOM 729 C CA . GLY A 1 93 ? -11.790 10.400 8.646 1.00 55.84 93 GLY A CA 1
ATOM 730 C C . GLY A 1 93 ? -12.612 10.817 9.883 1.00 55.84 93 GLY A C 1
ATOM 731 O O . GLY A 1 93 ? -12.067 11.295 10.880 1.00 55.84 93 GLY A O 1
ATOM 732 N N . ARG A 1 94 ? -13.929 10.607 9.821 1.00 57.94 94 ARG A N 1
ATOM 733 C CA . ARG A 1 94 ? -14.952 10.867 10.822 1.00 57.94 94 ARG A CA 1
ATOM 734 C C . ARG A 1 94 ? -15.511 9.565 11.414 1.00 57.94 94 ARG A C 1
ATOM 736 O O . ARG A 1 94 ? -16.717 9.435 11.591 1.00 57.94 94 ARG A O 1
ATOM 743 N N . CYS A 1 95 ? -14.659 8.577 11.670 1.00 64.12 95 CYS A N 1
ATOM 744 C CA . CYS A 1 95 ? -15.069 7.445 12.488 1.00 64.12 95 CYS A CA 1
ATOM 745 C C . CYS A 1 95 ? -15.175 7.897 13.955 1.00 64.12 95 CYS A C 1
ATOM 747 O O . CYS A 1 95 ? -14.207 8.419 14.510 1.00 64.12 95 CYS A O 1
ATOM 749 N N . GLU A 1 96 ? -16.363 7.749 14.547 1.00 66.38 96 GLU A N 1
ATOM 750 C CA . GLU A 1 96 ? -16.648 8.152 15.933 1.00 66.38 96 GLU A CA 1
ATOM 751 C C . GLU A 1 96 ? -16.091 7.158 16.953 1.00 66.38 96 GLU A C 1
ATOM 753 O O . GLU A 1 96 ? -15.805 7.529 18.090 1.00 66.38 96 GLU A O 1
ATOM 758 N N . ASN A 1 97 ? -15.907 5.897 16.553 1.00 78.94 97 ASN A N 1
ATOM 759 C CA . ASN A 1 97 ? -15.316 4.892 17.416 1.00 78.94 97 ASN A CA 1
ATOM 760 C C . ASN A 1 97 ? -13.789 4.837 17.219 1.00 78.94 97 ASN A C 1
ATOM 762 O O . ASN A 1 97 ? -13.250 4.901 16.114 1.00 78.94 97 ASN A O 1
ATOM 766 N N . ASN A 1 98 ? -13.066 4.722 18.331 1.00 77.75 98 ASN A N 1
ATOM 767 C CA . ASN A 1 98 ? -11.606 4.700 18.295 1.00 77.75 98 ASN A CA 1
ATOM 768 C C . ASN A 1 98 ? -11.063 3.408 17.665 1.00 77.75 98 ASN A C 1
ATOM 770 O O . ASN A 1 98 ? -9.986 3.418 17.077 1.00 77.75 98 ASN A O 1
ATOM 774 N N . GLN A 1 99 ? -11.796 2.296 17.771 1.00 75.44 99 GLN A N 1
ATOM 775 C CA . GLN A 1 99 ? -11.336 0.985 17.318 1.00 75.44 99 GLN A CA 1
ATOM 776 C C . GLN A 1 99 ? -11.377 0.830 15.792 1.00 75.44 99 GLN A C 1
ATOM 778 O O . GLN A 1 99 ? -10.390 0.374 15.206 1.00 75.44 99 GLN A O 1
ATOM 783 N N . ASP A 1 100 ? -12.458 1.239 15.128 1.00 78.00 100 ASP A N 1
ATOM 784 C CA . ASP A 1 100 ? -12.526 1.196 13.666 1.00 78.00 100 ASP A CA 1
ATOM 785 C C . ASP A 1 100 ? -11.626 2.281 13.074 1.00 78.00 100 ASP A C 1
ATOM 787 O O . ASP A 1 100 ? -10.960 2.015 12.075 1.00 78.00 100 ASP A O 1
ATOM 791 N N . TYR A 1 101 ? -11.494 3.447 13.726 1.00 82.31 101 TYR A N 1
ATOM 792 C CA . TYR A 1 101 ? -10.491 4.446 13.340 1.00 82.31 101 TYR A CA 1
ATOM 793 C C . TYR A 1 101 ? -9.067 3.873 13.391 1.00 82.31 101 TYR A C 1
ATOM 795 O O . TYR A 1 101 ? -8.340 3.955 12.403 1.00 82.31 101 TYR A O 1
ATOM 803 N N . CYS A 1 102 ? -8.667 3.241 14.500 1.00 82.00 102 CYS A N 1
ATOM 804 C CA . CYS A 1 102 ? -7.366 2.573 14.609 1.00 82.00 102 CYS A CA 1
ATOM 805 C C . CYS A 1 102 ? -7.176 1.511 13.522 1.00 82.00 102 CYS A C 1
ATOM 807 O O . CYS A 1 102 ? -6.109 1.431 12.919 1.00 82.00 102 CYS A O 1
ATOM 809 N N . THR A 1 103 ? -8.213 0.723 13.241 1.00 83.75 103 THR A N 1
ATOM 810 C CA . THR A 1 103 ? -8.180 -0.325 12.213 1.00 83.75 103 THR A CA 1
ATOM 811 C C . THR A 1 103 ? -8.001 0.268 10.811 1.00 83.75 103 THR A C 1
ATOM 813 O O . THR A 1 103 ? -7.181 -0.212 10.027 1.00 83.75 103 THR A O 1
ATOM 816 N N . GLN A 1 104 ? -8.706 1.358 10.505 1.00 85.69 104 GLN A N 1
ATOM 817 C CA . GLN A 1 104 ? -8.554 2.127 9.270 1.00 85.69 104 GLN A CA 1
ATOM 818 C C . GLN A 1 104 ? -7.139 2.699 9.124 1.00 85.69 104 GLN A C 1
ATOM 820 O O . GLN A 1 104 ? -6.535 2.609 8.049 1.00 85.69 104 GLN A O 1
ATOM 825 N N . GLN A 1 105 ? -6.595 3.288 10.189 1.00 87.50 105 GLN A N 1
ATOM 826 C CA . GLN A 1 105 ? -5.254 3.865 10.149 1.00 87.50 105 GLN A CA 1
ATOM 827 C C . GLN A 1 105 ? -4.182 2.781 10.036 1.00 87.50 105 GLN A C 1
ATOM 829 O O . GLN A 1 105 ? -3.233 2.940 9.274 1.00 87.50 105 GLN A O 1
ATOM 834 N N . PHE A 1 106 ? -4.372 1.634 10.689 1.00 88.31 106 PHE A N 1
ATOM 835 C CA . PHE A 1 106 ? -3.524 0.461 10.500 1.00 88.31 106 PHE A CA 1
ATOM 836 C C . PHE A 1 106 ? -3.507 0.006 9.034 1.00 88.31 106 PHE A C 1
ATOM 838 O O . PHE A 1 106 ? -2.436 -0.120 8.445 1.00 88.31 106 PHE A O 1
ATOM 845 N N . LEU A 1 107 ? -4.675 -0.164 8.405 1.00 90.94 107 LEU A N 1
ATOM 846 C CA . LEU A 1 107 ? -4.750 -0.523 6.983 1.00 90.94 107 LEU A CA 1
ATOM 847 C C . LEU A 1 107 ? -4.099 0.537 6.083 1.00 90.94 107 LEU A C 1
ATOM 849 O O . LEU A 1 107 ? -3.437 0.189 5.105 1.00 90.94 107 LEU A O 1
ATOM 853 N N . SER A 1 108 ? -4.238 1.817 6.431 1.00 90.62 108 SER A N 1
ATOM 854 C CA . SER A 1 108 ? -3.590 2.928 5.723 1.00 90.62 108 SER A CA 1
ATOM 855 C C . SER A 1 108 ? -2.062 2.880 5.842 1.00 90.62 108 SER A C 1
ATOM 857 O O . SER A 1 108 ? -1.367 3.105 4.851 1.00 90.62 108 SER A O 1
ATOM 859 N N . LEU A 1 109 ? -1.533 2.530 7.019 1.00 92.25 109 LEU A N 1
ATOM 860 C CA . LEU A 1 109 ? -0.097 2.348 7.253 1.00 92.25 109 LEU A CA 1
ATOM 861 C C . LEU A 1 109 ? 0.456 1.141 6.493 1.00 92.25 109 LEU A C 1
ATOM 863 O O . LEU A 1 109 ? 1.510 1.250 5.871 1.00 92.25 109 LEU A O 1
ATOM 867 N N . VAL A 1 110 ? -0.257 0.012 6.488 1.00 93.62 110 VAL A N 1
ATOM 868 C CA . VAL A 1 110 ? 0.166 -1.173 5.724 1.00 93.62 110 VAL A CA 1
ATOM 869 C C . VAL A 1 110 ? 0.129 -0.879 4.224 1.00 93.62 110 VAL A C 1
ATOM 871 O O . VAL A 1 110 ? 1.087 -1.192 3.523 1.00 93.62 110 VAL A O 1
ATOM 874 N N . TYR A 1 111 ? -0.907 -0.198 3.730 1.00 94.81 111 TYR A N 1
ATOM 875 C CA . TYR A 1 111 ? -0.969 0.262 2.340 1.00 94.81 111 TYR A CA 1
ATOM 876 C C . TYR A 1 111 ? 0.226 1.161 1.984 1.00 94.81 111 TYR A C 1
ATOM 878 O O . TYR A 1 111 ? 0.913 0.922 0.988 1.00 94.81 111 TYR A O 1
ATOM 886 N N . ALA A 1 112 ? 0.521 2.156 2.827 1.00 94.62 112 ALA A N 1
ATOM 887 C CA . ALA A 1 112 ? 1.666 3.040 2.642 1.00 94.62 112 ALA A CA 1
ATOM 888 C C . ALA A 1 112 ? 2.997 2.270 2.677 1.00 94.62 112 ALA A C 1
ATOM 890 O O . ALA A 1 112 ? 3.890 2.559 1.884 1.00 94.62 112 ALA A O 1
ATOM 891 N N . HIS A 1 113 ? 3.121 1.246 3.525 1.00 94.88 113 HIS A N 1
ATOM 892 C CA . HIS A 1 113 ? 4.298 0.382 3.559 1.00 94.88 113 HIS A CA 1
ATOM 893 C C . HIS A 1 113 ? 4.510 -0.359 2.231 1.00 94.88 113 HIS A C 1
ATOM 895 O O . HIS A 1 113 ? 5.630 -0.379 1.715 1.00 94.88 113 HIS A O 1
ATOM 901 N N . VAL A 1 114 ? 3.447 -0.903 1.626 1.00 96.06 114 VAL A N 1
ATOM 902 C CA . VAL A 1 114 ? 3.545 -1.543 0.302 1.00 96.06 114 VAL A CA 1
ATOM 903 C C . VAL A 1 114 ? 3.974 -0.534 -0.765 1.00 96.06 114 VAL A C 1
ATOM 905 O O . VAL A 1 114 ? 4.864 -0.833 -1.561 1.00 96.06 114 VAL A O 1
ATOM 908 N N . GLN A 1 115 ? 3.418 0.682 -0.756 1.00 94.81 115 GLN A N 1
ATOM 909 C CA . GLN A 1 115 ? 3.835 1.745 -1.679 1.00 94.81 115 GLN A CA 1
ATOM 910 C C . GLN A 1 115 ? 5.300 2.159 -1.475 1.00 94.81 115 GLN A C 1
ATOM 912 O O . GLN A 1 115 ? 6.038 2.312 -2.446 1.00 94.81 115 GLN A O 1
ATOM 917 N N . MET A 1 116 ? 5.753 2.298 -0.227 1.00 93.44 116 MET A N 1
ATOM 918 C CA . MET A 1 116 ? 7.160 2.569 0.079 1.00 93.44 116 MET A CA 1
ATOM 919 C C . MET A 1 116 ? 8.062 1.477 -0.493 1.00 93.44 116 MET A C 1
ATOM 921 O O . MET A 1 116 ? 9.056 1.789 -1.142 1.00 93.44 116 MET A O 1
ATOM 925 N N . MET A 1 117 ? 7.705 0.207 -0.301 1.00 92.44 117 MET A N 1
ATOM 926 C CA . MET A 1 117 ? 8.456 -0.919 -0.860 1.00 92.44 117 MET A CA 1
ATOM 927 C C . MET A 1 117 ? 8.456 -0.914 -2.393 1.00 92.44 117 MET A C 1
ATOM 929 O O . MET A 1 117 ? 9.488 -1.184 -2.999 1.00 92.44 117 MET A O 1
ATOM 933 N N . LEU A 1 118 ? 7.343 -0.547 -3.029 1.00 91.94 118 LEU A N 1
ATOM 934 C CA . LEU A 1 118 ? 7.246 -0.442 -4.485 1.00 91.94 118 LEU A CA 1
ATOM 935 C C . LEU A 1 118 ? 8.163 0.652 -5.052 1.00 91.94 118 LEU A C 1
ATOM 937 O O . LEU A 1 118 ? 8.842 0.429 -6.054 1.00 91.94 118 LEU A O 1
ATOM 941 N N . TYR A 1 119 ? 8.199 1.823 -4.408 1.00 91.44 119 TYR A N 1
ATOM 942 C CA . TYR A 1 119 ? 8.916 2.988 -4.931 1.00 91.44 119 TYR A CA 1
ATOM 943 C C . TYR A 1 119 ? 10.368 3.120 -4.444 1.00 91.44 119 TYR A C 1
ATOM 945 O O . TYR A 1 119 ? 11.157 3.850 -5.043 1.00 91.44 119 TYR A O 1
ATOM 953 N N . ARG A 1 120 ? 10.763 2.400 -3.389 1.00 88.06 120 ARG A N 1
ATOM 954 C CA . ARG A 1 120 ? 12.113 2.468 -2.801 1.00 88.06 120 ARG A CA 1
ATOM 955 C C . ARG A 1 120 ? 13.270 2.253 -3.793 1.00 88.06 120 ARG A C 1
ATOM 957 O O . ARG A 1 120 ? 14.265 2.963 -3.648 1.00 88.06 120 ARG A O 1
ATOM 964 N N . PRO A 1 121 ? 13.200 1.347 -4.790 1.00 84.50 121 PRO A N 1
ATOM 965 C CA . PRO A 1 121 ?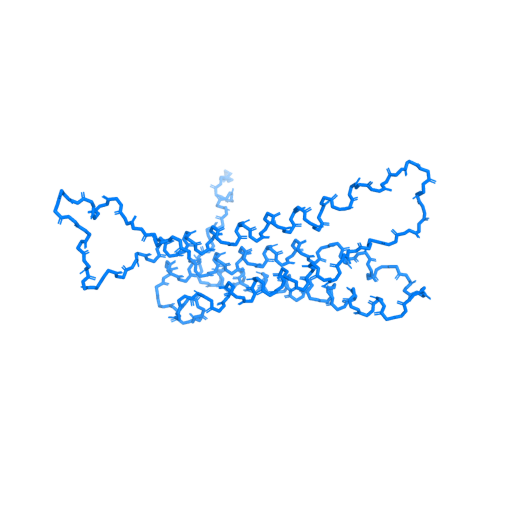 14.271 1.202 -5.781 1.00 84.50 121 PRO A CA 1
ATOM 966 C C . PRO A 1 121 ? 14.538 2.472 -6.596 1.00 84.50 121 PRO A C 1
ATOM 968 O O . PRO A 1 121 ? 15.631 2.632 -7.126 1.00 84.50 121 PRO A O 1
ATOM 971 N N . PHE A 1 122 ? 13.570 3.390 -6.684 1.00 82.50 122 PHE A N 1
ATOM 972 C CA . PHE A 1 122 ? 13.703 4.608 -7.477 1.00 82.50 122 PHE A CA 1
ATOM 973 C C . PHE A 1 122 ? 14.427 5.748 -6.744 1.00 82.50 122 PHE A C 1
ATOM 975 O O . PHE A 1 122 ? 14.692 6.787 -7.343 1.00 82.50 122 PHE A O 1
ATOM 982 N N . LEU A 1 123 ? 14.789 5.575 -5.467 1.00 80.62 123 LEU A N 1
ATOM 983 C CA . LEU A 1 123 ? 15.453 6.625 -4.686 1.00 80.62 123 LEU A CA 1
ATOM 984 C C . LEU A 1 123 ? 16.838 7.006 -5.225 1.00 80.62 123 LEU A C 1
ATOM 986 O O . LEU A 1 123 ? 17.225 8.171 -5.136 1.00 80.62 123 LEU A O 1
ATOM 990 N N . SER A 1 124 ? 17.573 6.057 -5.813 1.00 72.88 124 SER A N 1
ATOM 991 C CA . SER A 1 124 ? 18.898 6.328 -6.388 1.00 72.88 124 S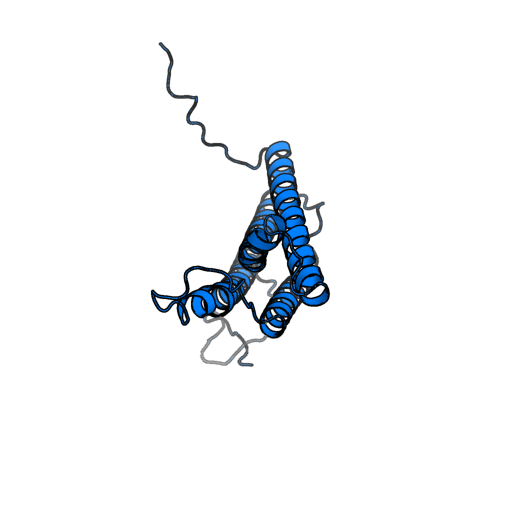ER A CA 1
ATOM 992 C C . SER A 1 124 ? 18.845 7.324 -7.552 1.00 72.88 124 SER A C 1
ATOM 994 O O . SER A 1 124 ? 19.773 8.111 -7.726 1.00 72.88 124 SER A O 1
ATOM 996 N N . TYR A 1 125 ? 17.722 7.383 -8.279 1.00 68.06 125 TYR A N 1
ATOM 997 C CA . TYR A 1 125 ? 17.523 8.293 -9.415 1.00 68.06 125 TYR A CA 1
ATOM 998 C C . TYR A 1 125 ? 17.441 9.773 -9.028 1.00 68.06 125 TYR A C 1
ATOM 1000 O O . TYR A 1 125 ? 17.466 10.631 -9.907 1.00 68.06 125 TYR A O 1
ATOM 1008 N N . ILE A 1 126 ? 17.330 10.090 -7.736 1.00 66.50 126 ILE A N 1
ATOM 1009 C CA . ILE A 1 126 ? 17.358 11.478 -7.259 1.00 66.50 126 ILE A CA 1
ATOM 1010 C C . ILE A 1 126 ? 18.807 11.972 -7.116 1.00 66.50 126 ILE A C 1
ATOM 1012 O O . ILE A 1 126 ? 19.065 13.162 -7.274 1.00 66.50 126 ILE A O 1
ATOM 1016 N N . SER A 1 127 ? 19.754 11.069 -6.826 1.00 62.78 127 SER A N 1
ATOM 1017 C CA . SER A 1 127 ? 21.156 11.417 -6.557 1.00 62.78 127 SER A CA 1
ATOM 1018 C C . SER A 1 127 ? 22.049 11.356 -7.799 1.00 62.78 127 SER A C 1
ATOM 1020 O O . SER A 1 127 ? 23.059 12.059 -7.850 1.00 62.78 127 SER A O 1
ATOM 1022 N N . GLU A 1 128 ? 21.724 10.516 -8.783 1.00 55.66 128 GLU A N 1
ATOM 1023 C CA . GLU A 1 128 ? 22.521 10.382 -10.005 1.00 55.66 128 GLU A CA 1
ATOM 1024 C C . GLU A 1 128 ? 22.168 11.470 -11.023 1.00 55.66 128 GLU A C 1
ATOM 1026 O O . GLU A 1 128 ? 21.007 11.691 -11.368 1.00 55.66 128 GLU A O 1
ATOM 1031 N N . LYS A 1 129 ? 23.200 12.166 -11.518 1.00 51.41 129 LYS A N 1
ATOM 1032 C CA . LYS A 1 129 ? 23.106 13.171 -12.582 1.00 51.41 129 LYS A CA 1
ATOM 1033 C C . LYS A 1 129 ? 22.499 12.532 -13.839 1.00 51.41 129 LYS A C 1
ATOM 1035 O O . LYS A 1 129 ? 23.190 11.917 -14.643 1.00 51.41 129 LYS A O 1
ATOM 1040 N N . ALA A 1 130 ? 21.191 12.706 -13.979 1.00 51.19 130 ALA A N 1
ATOM 1041 C CA . ALA A 1 130 ? 20.274 12.102 -14.939 1.00 51.19 130 ALA A CA 1
ATOM 1042 C C . ALA A 1 130 ? 20.509 12.501 -16.419 1.00 51.19 130 ALA A C 1
ATOM 1044 O O . ALA A 1 130 ? 19.587 12.993 -17.072 1.00 51.19 130 ALA A O 1
ATOM 1045 N N . PHE A 1 131 ? 21.710 12.293 -16.970 1.00 47.44 131 PHE A N 1
ATOM 1046 C CA . PHE A 1 131 ? 22.079 12.758 -18.319 1.00 47.44 131 PHE A CA 1
ATOM 1047 C C . PHE A 1 131 ? 22.004 11.713 -19.445 1.00 47.44 131 PHE A C 1
ATOM 1049 O O . PHE A 1 131 ? 22.171 12.095 -20.598 1.00 47.44 131 PHE A O 1
ATOM 1056 N N . VAL A 1 132 ? 21.713 10.435 -19.172 1.00 54.34 132 VAL A N 1
ATOM 1057 C CA . VAL A 1 132 ? 21.821 9.391 -20.218 1.00 54.34 132 VAL A CA 1
ATOM 1058 C C . VAL A 1 132 ? 20.489 9.055 -20.923 1.00 54.34 132 VAL A C 1
ATOM 1060 O O . VAL A 1 132 ? 20.509 8.677 -22.087 1.00 54.34 132 VAL A O 1
ATOM 1063 N N . ASP A 1 133 ? 19.313 9.269 -20.309 1.00 54.78 133 ASP A N 1
ATOM 1064 C CA . ASP A 1 133 ? 18.013 9.050 -20.983 1.00 54.78 133 ASP A CA 1
ATOM 1065 C C . ASP A 1 133 ? 16.871 9.860 -20.324 1.00 54.78 133 ASP A C 1
ATOM 1067 O O . ASP A 1 133 ? 16.237 9.442 -19.351 1.00 54.78 133 ASP A O 1
ATOM 1071 N N . ILE A 1 134 ? 16.608 11.063 -20.845 1.00 51.97 134 ILE A N 1
ATOM 1072 C CA . ILE A 1 134 ? 15.692 12.059 -20.252 1.00 51.97 134 ILE A CA 1
ATOM 1073 C C . ILE A 1 134 ? 14.264 11.510 -20.064 1.00 51.97 134 ILE A C 1
ATOM 1075 O O . ILE A 1 134 ? 13.586 11.875 -19.100 1.00 51.97 134 ILE A O 1
ATOM 1079 N N . ASN A 1 135 ? 13.781 10.628 -20.947 1.00 54.59 135 ASN A N 1
ATOM 1080 C CA . ASN A 1 135 ? 12.406 10.117 -20.871 1.00 54.59 135 ASN A CA 1
ATOM 1081 C C . ASN A 1 135 ? 12.248 8.942 -19.898 1.00 54.59 135 ASN A C 1
ATOM 1083 O O . ASN A 1 135 ? 11.224 8.876 -19.210 1.00 54.59 135 ASN A O 1
ATOM 1087 N N . LYS A 1 136 ? 13.244 8.053 -19.783 1.00 57.94 136 LYS A N 1
ATOM 1088 C CA . LYS A 1 136 ? 13.251 7.023 -18.726 1.00 57.94 136 LYS A CA 1
ATOM 1089 C C . LYS A 1 136 ? 13.433 7.653 -17.344 1.00 57.94 136 LYS A C 1
ATOM 1091 O O . LYS A 1 136 ? 12.752 7.262 -16.398 1.00 57.94 136 LYS A O 1
ATOM 1096 N N . ASN A 1 137 ? 14.232 8.717 -17.258 1.00 67.12 137 ASN A N 1
ATOM 1097 C CA . ASN A 1 137 ? 14.477 9.430 -16.006 1.00 67.12 137 ASN A CA 1
ATOM 1098 C C . ASN A 1 137 ? 13.222 10.116 -15.445 1.00 67.12 137 ASN A C 1
ATOM 1100 O O . ASN A 1 137 ? 13.021 10.093 -14.235 1.00 67.12 137 ASN A O 1
ATOM 1104 N N . LYS A 1 138 ? 12.323 10.651 -16.284 1.00 76.69 138 LYS A N 1
ATOM 1105 C CA . LYS A 1 138 ? 11.094 11.322 -15.809 1.00 76.69 138 LYS A CA 1
ATOM 1106 C C . LYS A 1 138 ? 10.153 10.403 -15.027 1.00 76.69 138 LYS A C 1
ATOM 1108 O O . LYS A 1 138 ? 9.620 10.814 -13.999 1.00 76.69 138 LYS A O 1
ATOM 1113 N N . LYS A 1 139 ? 9.936 9.166 -15.494 1.00 78.25 139 LYS A N 1
ATOM 1114 C CA . LYS A 1 139 ? 9.057 8.207 -14.796 1.00 78.25 139 LYS A CA 1
ATOM 1115 C C . LYS A 1 139 ? 9.670 7.761 -13.474 1.00 78.25 139 LYS A C 1
ATOM 1117 O O . LYS A 1 139 ? 8.973 7.749 -12.465 1.00 78.25 139 LYS A O 1
ATOM 1122 N N . SER A 1 140 ? 10.966 7.460 -13.470 1.00 78.94 140 SER A N 1
ATOM 1123 C CA . SER A 1 140 ? 11.694 7.098 -12.251 1.00 78.94 140 SER A CA 1
ATOM 1124 C C . SER A 1 140 ? 11.722 8.246 -11.237 1.00 78.94 140 SER A C 1
ATOM 1126 O O . SER A 1 140 ? 11.472 8.018 -10.057 1.00 78.94 140 SER A O 1
ATOM 1128 N N . GLN A 1 141 ? 11.914 9.490 -11.689 1.00 81.94 141 GLN A N 1
ATOM 1129 C CA . GLN A 1 141 ? 11.816 10.681 -10.838 1.00 81.94 141 GLN A CA 1
ATOM 1130 C C . GLN A 1 141 ? 10.408 10.863 -10.265 1.00 81.94 141 GLN A C 1
ATOM 1132 O O . GLN A 1 141 ? 10.276 11.100 -9.069 1.00 81.94 141 GLN A O 1
ATOM 1137 N N . ALA A 1 142 ? 9.354 10.687 -11.071 1.00 86.56 142 ALA A N 1
ATOM 1138 C CA . ALA A 1 142 ? 7.976 10.751 -10.583 1.00 86.56 142 ALA A CA 1
ATOM 1139 C C . ALA A 1 142 ? 7.689 9.681 -9.514 1.00 86.56 142 ALA A C 1
ATOM 1141 O O . ALA A 1 142 ? 7.057 9.983 -8.503 1.00 86.56 142 ALA A O 1
ATOM 1142 N N . CYS A 1 143 ? 8.204 8.458 -9.688 1.00 87.12 143 CYS A N 1
ATOM 1143 C CA . CYS A 1 143 ? 8.107 7.390 -8.685 1.00 87.12 143 CYS A CA 1
ATOM 1144 C C . CYS A 1 143 ? 8.850 7.754 -7.392 1.00 87.12 143 CYS A C 1
ATOM 1146 O O . CYS A 1 143 ? 8.363 7.502 -6.291 1.00 87.12 143 CYS A O 1
ATOM 1148 N N . ALA A 1 144 ? 10.012 8.392 -7.511 1.00 87.25 144 ALA A N 1
ATOM 1149 C CA . ALA A 1 144 ? 10.785 8.838 -6.362 1.00 87.25 144 ALA A CA 1
ATOM 1150 C C . ALA A 1 144 ? 10.090 10.001 -5.621 1.00 87.25 144 ALA A C 1
ATOM 1152 O O . ALA A 1 144 ? 10.024 10.007 -4.392 1.00 87.25 144 ALA A O 1
ATOM 1153 N N . SER A 1 145 ? 9.466 10.938 -6.343 1.00 88.38 145 SER A N 1
ATOM 1154 C CA . SER A 1 145 ? 8.575 11.947 -5.752 1.00 88.38 145 SER A CA 1
ATOM 1155 C C . SER A 1 145 ? 7.359 11.316 -5.070 1.00 88.38 145 SER A C 1
ATOM 1157 O O . SER A 1 145 ? 7.002 11.724 -3.963 1.00 88.38 145 SER A O 1
ATOM 1159 N N . ALA A 1 146 ? 6.755 10.290 -5.680 1.00 91.25 146 ALA A N 1
ATOM 1160 C CA . ALA A 1 146 ? 5.654 9.546 -5.076 1.00 91.25 146 ALA A CA 1
ATOM 1161 C C . ALA A 1 146 ? 6.078 8.886 -3.755 1.00 91.25 146 ALA A C 1
ATOM 1163 O O . ALA A 1 146 ? 5.331 8.964 -2.782 1.00 91.25 146 ALA A O 1
ATOM 1164 N N . TYR A 1 147 ? 7.297 8.334 -3.670 1.00 92.38 147 TYR A N 1
ATOM 1165 C CA . TYR A 1 147 ? 7.845 7.798 -2.418 1.00 92.38 147 TYR A CA 1
ATOM 1166 C C . TYR A 1 147 ? 7.844 8.843 -1.292 1.00 92.38 147 TYR A C 1
ATOM 1168 O O . TYR A 1 147 ? 7.369 8.559 -0.192 1.00 92.38 147 TYR A O 1
ATOM 1176 N N . PHE A 1 148 ? 8.311 10.068 -1.553 1.00 91.31 148 PHE A N 1
ATOM 1177 C CA . PHE A 1 148 ? 8.277 11.134 -0.545 1.00 91.31 148 PHE A CA 1
ATOM 1178 C C . PHE A 1 148 ? 6.854 11.519 -0.142 1.00 91.31 148 PHE A C 1
ATOM 1180 O O . PHE A 1 148 ? 6.599 11.713 1.046 1.00 91.31 148 PHE A O 1
ATOM 1187 N N . GLY A 1 149 ? 5.924 11.574 -1.100 1.00 93.69 149 GLY A N 1
ATOM 1188 C CA . GLY A 1 149 ? 4.508 11.797 -0.804 1.00 93.69 149 GLY A CA 1
ATOM 1189 C C . GLY A 1 149 ? 3.937 10.722 0.127 1.00 93.69 149 GLY A C 1
ATOM 1190 O O . GLY A 1 149 ? 3.206 11.031 1.067 1.00 93.69 149 GLY A O 1
ATOM 1191 N N . VAL A 1 150 ? 4.336 9.461 -0.063 1.00 94.62 150 VAL A N 1
ATOM 1192 C CA . VAL A 1 150 ? 3.955 8.358 0.831 1.00 94.62 150 VAL A CA 1
ATOM 1193 C C . VAL A 1 150 ? 4.582 8.525 2.220 1.00 94.62 150 VAL A C 1
ATOM 1195 O O . VAL A 1 150 ? 3.879 8.361 3.215 1.00 94.62 150 VAL A O 1
ATOM 1198 N N . CYS A 1 151 ? 5.858 8.913 2.322 1.00 93.38 151 CYS A N 1
ATOM 1199 C CA . CYS A 1 151 ? 6.497 9.219 3.611 1.00 93.38 151 CYS A CA 1
ATOM 1200 C C . CYS A 1 151 ? 5.754 10.318 4.378 1.00 93.38 151 CYS A C 1
ATOM 1202 O O . CYS A 1 151 ? 5.495 10.172 5.572 1.00 93.38 151 CYS A O 1
ATOM 1204 N N . GLN A 1 152 ? 5.389 11.404 3.693 1.00 94.31 152 GLN A N 1
ATOM 1205 C CA . GLN A 1 152 ? 4.618 12.498 4.285 1.00 94.31 152 GLN A CA 1
ATOM 1206 C C . GLN A 1 152 ? 3.247 12.017 4.767 1.00 94.31 152 GLN A C 1
ATOM 1208 O O . GLN A 1 152 ? 2.838 12.367 5.872 1.00 94.31 152 GLN A O 1
ATOM 1213 N N . ASN A 1 153 ? 2.577 11.161 3.991 1.00 93.25 153 ASN A N 1
ATOM 1214 C CA . ASN A 1 153 ? 1.310 10.554 4.391 1.00 93.25 153 ASN A CA 1
ATOM 1215 C C . ASN A 1 153 ? 1.453 9.693 5.660 1.00 93.25 153 ASN A C 1
ATOM 1217 O O . ASN A 1 153 ? 0.643 9.813 6.572 1.00 93.25 153 ASN A O 1
ATOM 1221 N N . VAL A 1 154 ? 2.507 8.873 5.771 1.00 93.19 154 VAL A N 1
ATOM 1222 C CA . VAL A 1 154 ? 2.778 8.083 6.990 1.00 93.19 154 VAL A CA 1
ATOM 1223 C C . VAL A 1 154 ? 2.976 8.991 8.204 1.00 93.19 154 VAL A C 1
ATOM 1225 O O . VAL A 1 154 ? 2.392 8.739 9.256 1.00 93.19 154 VAL A O 1
ATOM 1228 N N . ILE A 1 155 ? 3.763 10.063 8.065 1.00 93.19 155 ILE A N 1
ATOM 1229 C CA . ILE A 1 155 ? 3.984 11.036 9.146 1.00 93.19 155 ILE A CA 1
ATOM 1230 C C . ILE A 1 155 ? 2.660 11.681 9.565 1.00 93.19 155 ILE A C 1
ATOM 1232 O O . ILE A 1 155 ? 2.388 11.789 10.760 1.00 93.19 155 ILE A O 1
ATOM 1236 N N . GLN A 1 156 ? 1.830 12.072 8.597 1.00 90.38 156 GLN A N 1
ATOM 1237 C CA . GLN A 1 156 ? 0.527 12.677 8.859 1.00 90.38 156 GLN A CA 1
ATOM 1238 C C . GLN A 1 156 ? -0.404 11.713 9.611 1.00 90.38 156 GLN A C 1
ATOM 1240 O O . GLN A 1 156 ? -0.956 12.091 10.643 1.00 90.38 156 GLN A O 1
ATOM 1245 N N . ILE A 1 157 ? -0.498 10.453 9.173 1.00 88.19 157 ILE A N 1
ATOM 1246 C CA . ILE A 1 157 ? -1.280 9.409 9.858 1.00 88.19 157 ILE A CA 1
ATOM 1247 C C . ILE A 1 157 ? -0.803 9.224 11.306 1.00 88.19 157 ILE A C 1
ATOM 1249 O O . ILE A 1 157 ? -1.611 9.181 12.235 1.00 88.19 157 ILE A O 1
ATOM 1253 N N . MET A 1 158 ? 0.513 9.140 11.522 1.00 88.88 158 MET A N 1
ATOM 1254 C CA . MET A 1 158 ? 1.082 8.967 12.863 1.00 88.88 158 MET A CA 1
ATOM 1255 C C . MET A 1 158 ? 0.816 10.175 13.765 1.00 88.88 158 MET A C 1
ATOM 1257 O O . MET A 1 158 ? 0.495 9.999 14.941 1.00 88.88 158 MET A O 1
ATOM 1261 N N . LYS A 1 159 ? 0.902 11.391 13.217 1.00 88.12 159 LYS A N 1
ATOM 1262 C CA . LYS A 1 159 ? 0.581 12.626 13.938 1.00 88.12 159 LYS A CA 1
ATOM 1263 C C . LYS A 1 159 ? -0.888 12.650 14.368 1.00 88.12 159 LYS A C 1
ATOM 1265 O O . LYS A 1 159 ? -1.169 12.906 15.534 1.00 88.12 159 LYS A O 1
ATOM 1270 N N . GLU A 1 160 ? -1.808 12.297 13.473 1.00 86.75 160 GLU A N 1
ATOM 1271 C CA . GLU A 1 160 ? -3.244 12.224 13.781 1.00 86.75 160 GLU A CA 1
ATOM 1272 C C . GLU A 1 160 ? -3.564 11.157 14.838 1.00 86.75 160 GLU A C 1
ATOM 1274 O O . GLU A 1 160 ? -4.398 11.374 15.721 1.00 86.75 160 GLU A O 1
ATOM 1279 N N . LEU A 1 161 ? -2.899 9.998 14.782 1.00 85.44 161 LEU A N 1
ATOM 1280 C CA . LEU A 1 161 ? -3.034 8.960 15.808 1.00 85.44 161 LEU A CA 1
ATOM 1281 C C . LEU A 1 161 ? -2.518 9.437 17.173 1.00 85.44 161 LEU A C 1
ATOM 1283 O O . LEU A 1 161 ? -3.118 9.116 18.204 1.00 85.44 161 LEU A O 1
ATOM 1287 N N . GLN A 1 162 ? -1.417 10.194 17.191 1.00 85.31 162 GLN A N 1
ATOM 1288 C CA . GLN A 1 162 ? -0.842 10.751 18.414 1.00 85.31 162 GLN A CA 1
ATOM 1289 C C . GLN A 1 162 ? -1.753 11.824 19.024 1.00 85.31 162 GLN A C 1
ATOM 1291 O O . GLN A 1 162 ? -2.007 11.783 20.226 1.00 85.31 162 GLN A O 1
ATOM 1296 N N . GLU A 1 163 ? -2.281 12.743 18.213 1.00 85.31 163 GLU A N 1
ATOM 1297 C CA . GLU A 1 163 ? -3.206 13.799 18.654 1.00 85.31 163 GLU A CA 1
ATOM 1298 C C . GLU A 1 163 ? -4.492 13.229 19.271 1.00 85.31 163 GLU A C 1
ATOM 1300 O O . GLU A 1 163 ? -5.030 13.797 20.219 1.00 85.31 163 GLU A O 1
ATOM 1305 N N . ARG A 1 164 ? -4.956 12.067 18.794 1.00 82.94 164 ARG A N 1
ATOM 1306 C CA . ARG A 1 164 ? -6.113 11.352 19.362 1.00 82.94 164 ARG A CA 1
ATOM 1307 C C . ARG A 1 164 ? -5.777 10.480 20.580 1.00 82.94 164 ARG A C 1
ATOM 1309 O O . ARG A 1 164 ? -6.668 9.824 21.113 1.00 82.94 164 ARG A O 1
ATOM 1316 N N . GLY A 1 165 ? -4.515 10.434 21.014 1.00 79.44 165 GLY A N 1
ATOM 1317 C CA . GLY A 1 165 ? -4.072 9.599 22.138 1.00 79.44 165 GLY A CA 1
ATOM 1318 C C . GLY A 1 165 ? -4.144 8.091 21.866 1.00 79.44 165 GLY A C 1
ATOM 1319 O O . GLY A 1 165 ? -4.182 7.299 22.805 1.00 79.44 165 GLY A O 1
ATOM 1320 N N . LEU A 1 166 ? -4.181 7.688 20.592 1.00 78.81 166 LEU A N 1
ATOM 1321 C CA . LEU A 1 166 ? -4.339 6.290 20.170 1.00 78.81 166 LEU A CA 1
ATOM 1322 C C . LEU A 1 166 ? -3.002 5.572 19.974 1.00 78.81 166 LEU A C 1
ATOM 1324 O O . LEU A 1 166 ? -2.951 4.343 19.929 1.00 78.81 166 LEU A O 1
ATOM 1328 N N . VAL A 1 167 ? -1.904 6.324 19.890 1.00 70.81 167 VAL A N 1
ATOM 1329 C CA . VAL A 1 167 ? -0.558 5.753 19.940 1.00 70.81 167 VAL A CA 1
ATOM 1330 C C . VAL A 1 167 ? -0.237 5.423 21.393 1.00 70.81 167 VAL A C 1
ATOM 1332 O O . VAL A 1 167 ? 0.048 6.312 22.198 1.00 70.81 167 VAL A O 1
ATOM 1335 N N . ILE A 1 168 ? -0.238 4.134 21.732 1.00 60.97 168 ILE A N 1
ATOM 1336 C CA . ILE A 1 168 ? 0.372 3.659 22.975 1.00 60.97 168 ILE A CA 1
ATOM 1337 C C . ILE A 1 168 ? 1.884 3.791 22.786 1.00 60.97 168 ILE A C 1
ATOM 1339 O O . ILE A 1 168 ? 2.550 2.895 22.270 1.00 60.97 168 ILE A O 1
ATOM 1343 N N . GLY A 1 169 ? 2.427 4.956 23.141 1.00 60.28 169 GLY A N 1
ATOM 1344 C CA . GLY A 1 169 ? 3.870 5.143 23.199 1.00 60.28 169 GLY A CA 1
ATOM 1345 C C . GLY A 1 169 ? 4.485 4.141 24.184 1.00 60.28 169 GLY A C 1
ATOM 1346 O O . GLY A 1 169 ? 3.834 3.778 25.172 1.00 60.28 169 GLY A O 1
ATOM 1347 N N . PRO A 1 170 ? 5.729 3.685 23.968 1.00 53.31 170 PRO A N 1
ATOM 1348 C CA . PRO A 1 170 ? 6.408 2.898 24.981 1.00 53.31 170 PRO A CA 1
ATOM 1349 C C . PRO A 1 170 ? 6.536 3.769 26.242 1.00 53.31 170 PRO A C 1
ATOM 1351 O O . PRO A 1 170 ? 7.242 4.776 26.239 1.00 53.31 170 PRO A O 1
ATOM 1354 N N . ARG A 1 171 ? 5.840 3.408 27.330 1.00 52.69 171 ARG A N 1
ATOM 1355 C CA . ARG A 1 171 ? 5.999 4.028 28.663 1.00 52.69 171 ARG A CA 1
ATOM 1356 C C . ARG A 1 171 ? 7.323 3.589 29.302 1.00 52.69 171 ARG A C 1
ATOM 1358 O O . ARG A 1 171 ? 7.350 3.084 30.417 1.00 52.69 171 ARG A O 1
ATOM 1365 N N . TRP A 1 172 ? 8.433 3.712 28.582 1.00 55.66 172 TRP A N 1
ATOM 1366 C CA . TRP A 1 172 ? 9.743 3.318 29.103 1.00 55.66 172 TRP A CA 1
ATOM 1367 C C . TRP A 1 172 ? 10.352 4.394 30.013 1.00 55.66 172 TRP A C 1
ATOM 1369 O O . TRP A 1 172 ? 11.261 4.101 30.781 1.00 55.66 172 TRP A O 1
ATOM 1379 N N . SER A 1 173 ? 9.808 5.617 30.008 1.00 54.25 173 SER A N 1
ATOM 1380 C CA . SER A 1 173 ? 10.229 6.709 30.893 1.00 54.25 173 SER A CA 1
ATOM 1381 C C . SER A 1 173 ? 9.571 6.710 32.283 1.00 54.25 173 SER A C 1
ATOM 1383 O O . SER A 1 173 ? 9.702 7.692 33.006 1.00 54.25 173 SER A O 1
ATOM 1385 N N . THR A 1 174 ? 8.910 5.625 32.709 1.00 50.44 174 THR A N 1
ATOM 1386 C CA . THR A 1 174 ? 8.403 5.489 34.093 1.00 50.44 174 THR A CA 1
ATOM 1387 C C . THR A 1 174 ? 9.168 4.476 34.949 1.00 50.44 174 THR A C 1
ATOM 1389 O O . THR A 1 174 ? 8.682 4.097 36.010 1.00 50.44 174 THR A O 1
ATOM 1392 N N . VAL A 1 175 ? 10.377 4.064 34.548 1.00 50.75 175 VAL A N 1
ATOM 1393 C CA . VAL A 1 175 ? 11.324 3.440 35.488 1.00 50.75 175 VAL A CA 1
ATOM 1394 C C . VAL A 1 175 ? 12.129 4.546 36.171 1.00 50.75 175 VAL A C 1
ATOM 1396 O O . VAL A 1 175 ? 13.103 5.063 35.633 1.00 50.75 175 VAL A O 1
ATOM 1399 N N . SER A 1 176 ? 11.612 4.930 37.337 1.00 49.38 176 SER A N 1
ATOM 1400 C CA . SER A 1 176 ? 12.299 5.368 38.557 1.00 49.38 176 SER A CA 1
ATOM 1401 C C . SER A 1 176 ? 13.611 6.146 38.402 1.00 49.38 176 SER A C 1
ATOM 1403 O O . SER A 1 176 ? 14.664 5.571 38.131 1.00 49.38 176 SER A O 1
ATOM 1405 N N . ARG A 1 177 ? 13.583 7.438 38.751 1.00 43.44 177 ARG A N 1
ATOM 1406 C CA . ARG A 1 177 ? 14.742 8.070 39.394 1.00 43.44 177 ARG A CA 1
ATOM 1407 C C . ARG A 1 177 ? 14.464 8.189 40.903 1.00 43.44 177 ARG A C 1
ATOM 1409 O O . ARG A 1 177 ? 13.344 8.576 41.234 1.00 43.44 177 ARG A O 1
ATOM 1416 N N . PRO A 1 178 ? 15.418 7.773 41.759 1.00 55.69 178 PRO A N 1
ATOM 1417 C CA . PRO A 1 178 ? 15.299 7.786 43.218 1.00 55.69 178 PRO A CA 1
ATOM 1418 C C . PRO A 1 178 ? 15.241 9.202 43.797 1.00 55.69 178 PRO A C 1
ATOM 1420 O O . PRO A 1 178 ? 15.741 10.135 43.125 1.00 55.69 178 PRO A O 1
#

Solvent-accessible surface area (backbone atoms only — not comparable to full-atom values): 11137 Å² total; per-residue (Å²): 130,89,80,91,74,65,78,94,46,72,51,102,88,52,78,75,83,71,93,75,83,74,73,54,70,65,58,54,50,52,53,54,49,52,55,49,51,55,53,40,50,50,39,49,55,62,68,53,48,62,72,61,79,74,76,61,97,83,70,91,72,90,77,76,85,84,71,61,65,67,61,51,52,52,54,51,50,52,52,50,50,52,64,69,70,50,66,95,63,62,78,50,93,77,54,86,50,70,64,63,40,50,50,32,51,49,52,50,50,54,52,41,49,43,49,41,63,65,23,53,81,30,51,62,60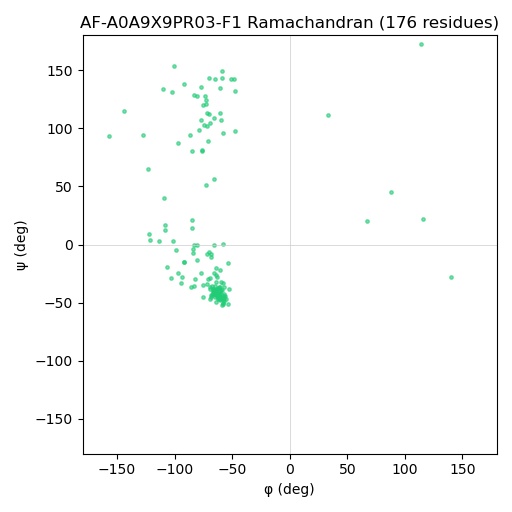,75,75,49,86,75,78,88,47,67,73,67,45,50,57,39,42,52,38,28,53,48,33,53,55,43,54,52,49,51,53,50,53,53,50,56,36,48,77,70,66,69,56,83,66,84,78,70,86,72,73,78,82,136

Radius of gyration: 21.89 Å; Cα contacts (8 Å, |Δi|>4): 95; chains: 1; bounding box: 63×46×64 Å

Sequence (178 aa):
MPTEVFELNITESGVNGYPGAKWSALLQASNAHMRLTLILDKVIKYIYANNRVGRSVNEASDTGHIVDHAILREIENDLQRWRQGLPTGIFSGRCENNQDYCTQQFLSLVYAHVQMMLYRPFLSYISEKAFVDINKNKKSQACASAYFGVCQNVIQIMKELQERGLVIGPRWSTVSRP

Secondary structure (DSSP, 8-state):
------GGG--TT-----TT----HHHHHHHHHHHHHHHHHHHIIIIISGGGTT--TT--S-------HHHHHHHHHHHHHHHHTS-TTTT-S--SSHHHHHHHHHHHHHHHHHHHHHHGGGGGGGTS---S-HHHHHHHHHHHHHHHHHHHHHHHHHHHHHHTT------GGGS---

Nearest PDB structures (foldseek):
  5m4y-assembly1_A  TM=4.457E-01  e=4.270E-01  Saccharomyces cerevisiae S288C
  5m4y-assembly3_E  TM=4.413E-01  e=4.720E-01  Saccharomyces cerevisiae S288C
  4ja3-assembly1_A  TM=3.366E-01  e=3.009E+00  Escherichia coli K-12
  9hcj-assembly1_C1  TM=4.174E-01  e=8.611E+00  Dictyostelium discoideum

Foldseek 3Di:
DDDDDDPVQDDPPDRDDDDPPDDDLVVLLVVLLVLLVVLLVLLCVQVPVVVPPPDDPPPPDDDQRPRPVVSLVVSVVSLVVSVVPRPDPLPPCPDPDPVSNVSSLVSLLSSLVSLLSSLVSLCVLVVDPPDPDPVVSVVSVVSNVVNVVSVVVNVVSVVVCVVVVNPPDPPPVPPDDD

Organism: NCBI:txid62690